Protein AF-A0A2C9KVF9-F1 (afdb_monomer_lite)

Structure (mmCIF, N/CA/C/O backbone):
data_AF-A0A2C9KVF9-F1
#
_entry.id   AF-A0A2C9KVF9-F1
#
loop_
_atom_site.group_PDB
_atom_site.id
_atom_site.type_symbol
_atom_site.label_atom_id
_atom_site.label_alt_id
_atom_site.label_comp_id
_atom_site.label_asym_id
_atom_site.label_entity_id
_atom_site.label_seq_id
_atom_site.pdbx_PDB_ins_code
_atom_site.Cartn_x
_atom_site.Cartn_y
_atom_site.Cartn_z
_atom_site.occupancy
_atom_site.B_iso_or_equiv
_atom_site.auth_seq_id
_atom_site.auth_comp_id
_atom_site.auth_asym_id
_atom_site.auth_atom_id
_atom_site.pdbx_PDB_model_num
ATOM 1 N N . MET A 1 1 ? -31.561 -28.287 8.295 1.00 38.84 1 MET A N 1
ATOM 2 C CA . MET A 1 1 ? -30.411 -27.499 7.817 1.00 38.84 1 MET A CA 1
ATOM 3 C C . MET A 1 1 ? -30.989 -26.268 7.163 1.00 38.84 1 MET A C 1
ATOM 5 O O . MET A 1 1 ? -31.738 -26.422 6.213 1.00 38.84 1 MET A O 1
ATOM 9 N N . LYS A 1 2 ? -30.812 -25.102 7.784 1.00 36.88 2 LYS A N 1
ATOM 10 C CA . LYS A 1 2 ? -31.125 -23.812 7.166 1.00 36.88 2 LYS A CA 1
ATOM 11 C C . LYS A 1 2 ? -29.810 -23.339 6.560 1.00 36.88 2 LYS A C 1
ATOM 13 O O . LYS A 1 2 ? -28.826 -23.287 7.291 1.00 36.88 2 LYS A O 1
ATOM 18 N N . ASP A 1 3 ? -29.801 -23.127 5.254 1.00 44.66 3 ASP A N 1
ATOM 19 C CA . ASP A 1 3 ? -28.590 -22.882 4.476 1.00 44.66 3 ASP A CA 1
ATOM 20 C C . ASP A 1 3 ? -27.876 -21.601 4.934 1.00 44.66 3 ASP A C 1
ATOM 22 O O . ASP A 1 3 ? -28.502 -20.551 5.100 1.00 44.66 3 ASP A O 1
ATOM 26 N N . GLU A 1 4 ? -26.557 -21.700 5.133 1.00 52.97 4 GLU A N 1
ATOM 27 C CA . GLU A 1 4 ? -25.655 -20.606 5.533 1.00 52.97 4 GLU A CA 1
ATOM 28 C C . GLU A 1 4 ? -25.690 -19.410 4.563 1.00 52.97 4 GLU A C 1
ATOM 30 O O . GLU A 1 4 ? -25.337 -18.292 4.936 1.00 52.97 4 GLU A O 1
ATOM 35 N N . GLU A 1 5 ? -26.173 -19.615 3.334 1.00 50.78 5 GLU A N 1
ATOM 36 C CA . GLU A 1 5 ? -26.328 -18.570 2.319 1.00 50.78 5 GLU A CA 1
ATOM 37 C C . GLU A 1 5 ? -27.336 -17.482 2.723 1.00 50.78 5 GLU A C 1
ATOM 39 O O . GLU A 1 5 ? -27.127 -16.311 2.413 1.00 50.78 5 GLU A O 1
ATOM 44 N N . TRP A 1 6 ? -28.393 -17.824 3.469 1.00 40.62 6 TRP A N 1
ATOM 45 C CA . TRP A 1 6 ? -29.427 -16.851 3.849 1.00 40.62 6 TRP A CA 1
ATOM 46 C C . TRP A 1 6 ? -29.000 -15.913 4.984 1.00 40.62 6 TRP A C 1
ATOM 48 O O . TRP A 1 6 ? -29.462 -14.776 5.034 1.00 40.62 6 TRP A O 1
ATOM 58 N N . TYR A 1 7 ? -28.096 -16.346 5.867 1.00 46.81 7 TYR A N 1
ATOM 59 C CA . TYR A 1 7 ? -27.553 -15.495 6.936 1.00 46.81 7 TYR A CA 1
ATOM 60 C C . TYR A 1 7 ? -26.509 -14.486 6.426 1.00 46.81 7 TYR A C 1
ATOM 62 O O . TYR A 1 7 ? -26.221 -13.508 7.108 1.00 46.81 7 TYR A O 1
ATOM 70 N N . MET A 1 8 ? -25.963 -14.688 5.222 1.00 50.03 8 MET A N 1
ATOM 71 C CA . MET A 1 8 ? -24.946 -13.811 4.624 1.00 50.03 8 MET A CA 1
ATOM 72 C C . MET A 1 8 ? -25.532 -12.581 3.910 1.00 50.03 8 MET A C 1
ATOM 74 O O . MET A 1 8 ? -24.798 -11.630 3.659 1.00 50.03 8 MET A O 1
ATOM 78 N N . LEU A 1 9 ? -26.831 -12.588 3.585 1.00 50.66 9 LEU A N 1
ATOM 79 C CA . LEU A 1 9 ? -27.503 -11.520 2.822 1.00 50.66 9 LEU A CA 1
ATOM 80 C C . LEU A 1 9 ? -27.966 -10.330 3.683 1.00 50.66 9 LEU A C 1
ATOM 82 O O . LEU A 1 9 ? -28.375 -9.308 3.146 1.00 50.66 9 LEU A O 1
ATOM 86 N N . TYR A 1 10 ? -27.895 -10.451 5.008 1.00 49.47 10 TYR A N 1
ATOM 87 C CA . TYR A 1 10 ? -28.206 -9.387 5.964 1.00 49.47 10 TYR A CA 1
ATOM 88 C C . TYR A 1 10 ? -27.183 -9.443 7.094 1.00 49.47 10 TYR A C 1
ATOM 90 O O . TYR A 1 10 ? -27.449 -9.983 8.167 1.00 49.47 10 TYR A O 1
ATOM 98 N N . ARG A 1 11 ? -25.971 -8.954 6.827 1.00 56.19 11 ARG A N 1
ATOM 99 C CA . ARG A 1 11 ? -24.957 -8.808 7.869 1.00 56.19 11 ARG A CA 1
ATOM 100 C C . ARG A 1 11 ? -24.928 -7.349 8.318 1.00 56.19 11 ARG A C 1
ATOM 102 O O . ARG A 1 11 ? -24.521 -6.491 7.549 1.00 56.19 11 ARG A O 1
ATOM 109 N N . ASP A 1 12 ? -25.340 -7.108 9.560 1.00 58.94 12 ASP A N 1
ATOM 110 C CA . ASP A 1 12 ? -25.186 -5.816 10.252 1.00 58.94 12 ASP A CA 1
ATOM 111 C C . ASP A 1 12 ? -23.806 -5.692 10.936 1.00 58.94 12 ASP A C 1
ATOM 113 O O . ASP A 1 12 ? -23.525 -4.723 11.636 1.00 58.94 12 ASP A O 1
ATOM 117 N N . GLU A 1 13 ? -22.935 -6.693 10.762 1.00 65.88 13 GLU A N 1
ATOM 118 C CA . GLU A 1 13 ? -21.634 -6.787 11.423 1.00 65.88 13 GLU A CA 1
ATOM 119 C C . GLU A 1 13 ? -20.471 -6.741 10.419 1.00 65.88 13 GLU A C 1
ATOM 121 O O . GLU A 1 13 ? -20.548 -7.384 9.363 1.00 65.88 13 GLU A O 1
ATOM 126 N N . PRO A 1 14 ? -19.347 -6.083 10.766 1.00 74.62 14 PRO A N 1
ATOM 127 C CA . PRO A 1 14 ? -18.149 -6.064 9.935 1.00 74.62 14 PRO A CA 1
ATOM 128 C C . PRO A 1 14 ? -17.623 -7.467 9.601 1.00 74.62 14 PRO A C 1
ATOM 130 O O . PRO A 1 14 ? -17.762 -8.423 10.371 1.00 74.62 14 PRO A O 1
ATOM 133 N N . ILE A 1 15 ? -16.959 -7.599 8.452 1.00 80.00 15 ILE A N 1
ATOM 134 C CA . ILE A 1 15 ? -16.417 -8.881 7.991 1.00 80.00 15 ILE A CA 1
ATOM 135 C C . ILE A 1 15 ? -15.201 -9.279 8.839 1.00 80.00 15 ILE A C 1
ATOM 137 O O . ILE A 1 15 ? -14.168 -8.622 8.783 1.00 80.00 15 ILE A O 1
ATOM 141 N N . GLN A 1 16 ? -15.312 -10.370 9.601 1.00 82.88 16 GLN A N 1
ATOM 142 C CA . GLN A 1 16 ? -14.255 -10.866 10.498 1.00 82.88 16 GLN A CA 1
ATOM 143 C C . GLN A 1 16 ? -13.479 -12.064 9.925 1.00 82.88 16 GLN A C 1
ATOM 145 O O . GLN A 1 16 ? -14.064 -12.969 9.328 1.00 82.88 16 GLN A O 1
ATOM 150 N N . TYR A 1 17 ? -12.177 -12.099 10.206 1.00 83.44 17 TYR A N 1
ATOM 151 C CA . TYR A 1 17 ? -11.209 -13.160 9.926 1.00 83.44 17 TYR A CA 1
ATOM 152 C C . TYR A 1 17 ? -10.381 -13.451 11.181 1.00 83.44 17 TYR A C 1
ATOM 154 O O . TYR A 1 17 ? -9.309 -12.878 11.395 1.00 83.44 17 TYR A O 1
ATOM 162 N N . GLY A 1 18 ? -10.889 -14.341 12.037 1.00 86.00 18 GLY A N 1
ATOM 163 C CA . GLY A 1 18 ? -10.353 -14.503 13.390 1.00 86.00 18 GLY A CA 1
ATOM 164 C C . GLY A 1 18 ? -10.553 -13.212 14.185 1.00 86.00 18 GLY A C 1
ATOM 165 O O . GLY A 1 18 ? -11.660 -12.686 14.218 1.00 86.00 18 GLY A O 1
ATOM 166 N N . ASP A 1 19 ? -9.473 -12.677 14.756 1.00 87.94 19 ASP A N 1
ATOM 167 C CA . ASP A 1 19 ? -9.486 -11.417 15.520 1.00 87.94 19 ASP A CA 1
ATOM 168 C C . ASP A 1 19 ? -9.400 -10.152 14.639 1.00 87.94 19 ASP A C 1
ATOM 170 O O . ASP A 1 19 ? -9.220 -9.046 15.154 1.00 87.94 19 ASP A O 1
ATOM 174 N N . TRP A 1 20 ? -9.418 -10.305 13.314 1.00 90.38 20 TRP A N 1
ATOM 175 C CA . TRP A 1 20 ? -9.203 -9.214 12.368 1.00 90.38 20 TRP A CA 1
ATOM 176 C C . TRP A 1 20 ? -10.480 -8.869 11.611 1.00 90.38 20 TRP A C 1
ATOM 178 O O . TRP A 1 20 ? -11.095 -9.729 10.995 1.00 90.38 20 TRP A O 1
ATOM 188 N N . THR A 1 21 ? -10.819 -7.591 11.560 1.00 90.25 21 THR A N 1
ATOM 189 C CA . THR A 1 21 ? -11.898 -7.043 10.741 1.00 90.25 21 THR A CA 1
ATOM 190 C C . THR A 1 21 ? -11.361 -6.595 9.385 1.00 90.25 21 THR A C 1
ATOM 192 O O . THR A 1 21 ? -10.475 -5.746 9.329 1.00 90.25 21 THR A O 1
ATOM 195 N N . LEU A 1 22 ? -11.899 -7.110 8.282 1.00 89.44 22 LEU A N 1
ATOM 196 C CA . LEU A 1 22 ? -11.620 -6.609 6.938 1.00 89.44 22 LEU A CA 1
ATOM 197 C C . LEU A 1 22 ? -12.267 -5.233 6.757 1.00 89.44 22 LEU A C 1
ATOM 199 O O . LEU A 1 22 ? -13.485 -5.109 6.839 1.00 89.44 22 LEU A O 1
ATOM 203 N N . VAL A 1 23 ? -11.462 -4.214 6.448 1.00 91.06 23 VAL A N 1
ATOM 204 C CA . VAL A 1 23 ? -11.961 -2.837 6.250 1.00 91.06 23 VAL A CA 1
ATOM 205 C C . VAL A 1 23 ? -11.668 -2.277 4.873 1.00 91.06 23 VAL A C 1
ATOM 207 O O . VAL A 1 23 ? -12.325 -1.339 4.430 1.00 91.06 23 VAL A O 1
ATOM 210 N N . PHE A 1 24 ? -10.680 -2.835 4.179 1.00 92.06 24 PHE A N 1
ATOM 211 C CA . PHE A 1 24 ? -10.369 -2.412 2.828 1.00 92.06 24 PHE A CA 1
ATOM 212 C C . PHE A 1 24 ? -9.704 -3.533 2.050 1.00 92.06 24 PHE A C 1
ATOM 214 O O . PHE A 1 24 ? -8.796 -4.199 2.551 1.00 92.06 24 PHE A O 1
ATOM 221 N N . ARG A 1 25 ? -10.089 -3.691 0.788 1.00 90.06 25 ARG A N 1
ATOM 222 C CA . ARG A 1 25 ? -9.369 -4.539 -0.156 1.00 90.06 25 ARG A CA 1
ATOM 223 C C . ARG A 1 25 ? -9.224 -3.829 -1.480 1.00 90.06 25 ARG A C 1
ATOM 225 O O . ARG A 1 25 ? -10.214 -3.435 -2.084 1.00 90.06 25 ARG A O 1
ATOM 232 N N . ALA A 1 26 ? -7.987 -3.728 -1.941 1.00 90.94 26 ALA A N 1
ATOM 233 C CA . ALA A 1 26 ? -7.666 -3.219 -3.254 1.00 90.94 26 ALA A CA 1
ATOM 234 C C . ALA A 1 26 ? -7.320 -4.369 -4.206 1.00 90.94 26 ALA A C 1
ATOM 236 O O . ALA A 1 26 ? -6.427 -5.178 -3.936 1.00 90.94 26 ALA A O 1
ATOM 237 N N . GLN A 1 27 ? -8.022 -4.417 -5.329 1.00 88.69 27 GLN A N 1
ATOM 238 C CA . GLN A 1 27 ? -7.818 -5.364 -6.410 1.00 88.69 27 GLN A CA 1
ATOM 239 C C . GLN A 1 27 ? -6.887 -4.764 -7.468 1.00 88.69 27 GLN A C 1
ATOM 241 O O . GLN A 1 27 ? -7.120 -3.665 -7.958 1.00 88.69 27 GLN A O 1
ATOM 246 N N . SER A 1 28 ? -5.835 -5.485 -7.855 1.00 87.69 28 SER A N 1
ATOM 247 C CA . SER A 1 28 ? -4.961 -5.030 -8.940 1.00 87.69 28 SER A CA 1
ATOM 248 C C . SER A 1 28 ? -5.621 -5.187 -10.312 1.00 87.69 28 SER A C 1
ATOM 250 O O . SER A 1 28 ? -6.308 -6.184 -10.559 1.00 87.69 28 SER A O 1
ATOM 252 N N . GLY A 1 29 ? -5.349 -4.223 -11.197 1.00 89.25 29 GLY A N 1
ATOM 253 C CA . GLY A 1 29 ? -5.606 -4.310 -12.634 1.00 89.25 29 GLY A CA 1
ATOM 254 C C . GLY A 1 29 ? -7.076 -4.265 -13.048 1.00 89.25 29 GLY A C 1
ATOM 255 O O . GLY A 1 29 ? -7.436 -4.939 -14.010 1.00 89.25 29 GLY A O 1
ATOM 256 N N . ILE A 1 30 ? -7.909 -3.518 -12.318 1.00 90.31 30 ILE A N 1
ATOM 257 C CA . ILE A 1 30 ? -9.345 -3.337 -12.615 1.00 90.31 30 ILE A CA 1
ATOM 258 C C . ILE A 1 30 ? -9.695 -1.933 -13.126 1.00 90.31 30 ILE A C 1
ATOM 260 O O . ILE A 1 30 ? -10.870 -1.619 -13.269 1.00 90.31 30 ILE A O 1
ATOM 264 N N . ASP A 1 31 ? -8.690 -1.087 -13.358 1.00 93.56 31 ASP A N 1
ATOM 265 C CA . ASP A 1 31 ? -8.810 0.297 -13.840 1.00 93.56 31 ASP A CA 1
ATOM 266 C C . ASP A 1 31 ? -9.671 1.205 -12.962 1.00 93.56 31 ASP A C 1
ATOM 268 O O . ASP A 1 31 ? -10.344 2.129 -13.421 1.00 93.56 31 ASP A O 1
ATOM 272 N N . VAL A 1 32 ? -9.613 0.956 -11.655 1.00 93.19 32 VAL A N 1
ATOM 273 C CA . VAL A 1 32 ? -10.277 1.763 -10.633 1.00 93.19 32 VAL A CA 1
ATOM 274 C C . VAL A 1 32 ? -9.241 2.170 -9.601 1.00 93.19 32 VAL A C 1
ATOM 276 O O . VAL A 1 32 ? -8.548 1.313 -9.057 1.00 93.19 32 VAL A O 1
ATOM 279 N N . SER A 1 33 ? -9.161 3.462 -9.278 1.00 94.25 33 SER A N 1
ATOM 280 C CA . SER A 1 33 ? -8.232 3.939 -8.250 1.00 94.25 33 SER A CA 1
ATOM 281 C C . SER A 1 33 ? -8.633 3.405 -6.878 1.00 94.25 33 SER A C 1
ATOM 283 O O . SER A 1 33 ? -9.753 3.634 -6.411 1.00 94.25 33 SER A O 1
ATOM 285 N N . PHE A 1 34 ? -7.713 2.708 -6.206 1.00 93.88 34 PHE A N 1
ATOM 286 C CA . PHE A 1 34 ? -7.969 2.286 -4.826 1.00 93.88 34 PHE A CA 1
ATOM 287 C C . PHE A 1 34 ? -7.859 3.469 -3.864 1.00 93.88 34 PHE A C 1
ATOM 289 O O . PHE A 1 34 ? -8.572 3.513 -2.865 1.00 93.88 34 PHE A O 1
ATOM 296 N N . TYR A 1 35 ? -6.980 4.432 -4.157 1.00 94.62 35 TYR A N 1
ATOM 297 C CA . TYR A 1 35 ? -6.790 5.593 -3.301 1.00 94.62 35 TYR A CA 1
ATOM 298 C C . TYR A 1 35 ? -8.026 6.498 -3.310 1.00 94.62 35 TYR A C 1
ATOM 300 O O . TYR A 1 35 ? -8.478 6.926 -2.254 1.00 94.62 35 TYR A O 1
ATOM 308 N N . THR A 1 36 ? -8.643 6.726 -4.475 1.00 95.25 36 THR A N 1
ATOM 309 C CA . THR A 1 36 ? -9.914 7.459 -4.555 1.00 95.25 36 THR A CA 1
ATOM 310 C C . THR A 1 36 ? -10.999 6.789 -3.717 1.00 95.25 36 THR A C 1
ATOM 312 O O . THR A 1 36 ? -11.708 7.478 -2.985 1.00 95.25 36 THR A O 1
ATOM 315 N N . LEU A 1 37 ? -11.115 5.456 -3.769 1.00 94.62 37 LEU A N 1
ATOM 316 C CA . LEU A 1 37 ? -12.097 4.756 -2.945 1.00 94.62 37 LEU A CA 1
ATOM 317 C C .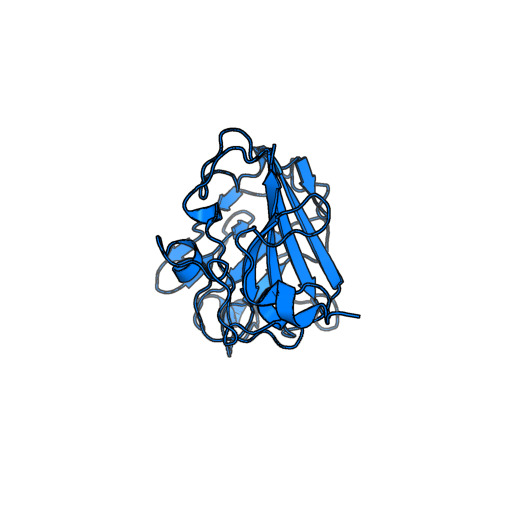 LEU A 1 37 ? -11.781 4.876 -1.449 1.00 94.62 37 LEU A C 1
ATOM 319 O O . LEU A 1 37 ? -12.689 5.121 -0.663 1.00 94.62 37 LEU A O 1
ATOM 323 N N . TRP A 1 38 ? -10.514 4.742 -1.051 1.00 94.50 38 TRP A N 1
ATOM 324 C CA . TRP A 1 38 ? -10.093 4.935 0.340 1.00 94.50 38 TRP A CA 1
ATOM 325 C C . TRP A 1 38 ? -10.561 6.285 0.903 1.00 94.50 38 TRP A C 1
ATOM 327 O O . TRP A 1 38 ? -11.184 6.333 1.965 1.00 94.50 38 TRP A O 1
ATOM 337 N N . GLU A 1 39 ? -10.325 7.360 0.145 1.00 94.31 39 GLU A N 1
ATOM 338 C CA . GLU A 1 39 ? -10.680 8.735 0.515 1.00 94.31 39 GLU A CA 1
ATOM 339 C C . GLU A 1 39 ? -12.189 9.015 0.482 1.00 94.31 39 GLU A C 1
ATOM 341 O O . GLU A 1 39 ? -12.650 9.974 1.101 1.00 94.31 39 GLU A O 1
ATOM 346 N N . THR A 1 40 ? -12.975 8.200 -0.229 1.00 94.56 40 THR A N 1
ATOM 347 C CA . THR A 1 40 ? -14.419 8.423 -0.378 1.00 94.56 40 THR A CA 1
ATOM 348 C C . THR A 1 40 ? -15.127 8.217 0.959 1.00 94.56 40 THR A C 1
ATOM 350 O O . THR A 1 40 ? -15.115 7.118 1.499 1.00 94.56 40 THR A O 1
ATOM 353 N N . ILE A 1 41 ? -15.773 9.259 1.483 1.00 91.44 41 ILE A N 1
ATOM 354 C CA . ILE A 1 41 ? -16.549 9.211 2.733 1.00 91.44 41 ILE A CA 1
ATOM 355 C C . ILE A 1 41 ? -18.003 8.838 2.425 1.00 91.44 41 ILE A C 1
ATOM 357 O O . ILE A 1 41 ? -18.577 9.335 1.456 1.00 91.44 41 ILE A O 1
ATOM 361 N N . GLY A 1 42 ? -18.610 7.996 3.263 1.00 89.44 42 GLY A N 1
ATOM 362 C CA . GLY A 1 42 ? -20.024 7.616 3.158 1.00 89.44 42 GLY A CA 1
ATOM 363 C C . GLY A 1 42 ? -20.305 6.532 2.116 1.00 89.44 42 GLY A C 1
ATOM 364 O O . GLY A 1 42 ? -21.462 6.275 1.790 1.00 89.44 42 GLY A O 1
ATOM 365 N N . TYR A 1 43 ? -19.256 5.910 1.572 1.00 89.12 43 TYR A N 1
ATOM 366 C CA . TYR A 1 43 ? -19.366 4.744 0.703 1.00 89.12 43 TYR A CA 1
ATOM 367 C C . TYR A 1 43 ? -19.005 3.483 1.496 1.00 89.12 43 TYR A C 1
ATOM 369 O O . TYR A 1 43 ? -17.898 3.380 2.034 1.00 89.12 43 TYR A O 1
ATOM 377 N N . HIS A 1 44 ? -19.930 2.528 1.566 1.00 87.25 44 HIS A N 1
ATOM 378 C CA . HIS A 1 44 ? -19.828 1.347 2.423 1.00 87.25 44 HIS A CA 1
ATOM 379 C C . HIS A 1 44 ? -20.278 0.110 1.644 1.00 87.25 44 HIS A C 1
ATOM 381 O O . HIS A 1 44 ? -21.435 0.021 1.243 1.00 87.25 44 HIS A O 1
ATOM 387 N N . ASP A 1 45 ? -19.372 -0.839 1.423 1.00 85.44 45 ASP A N 1
ATOM 388 C CA . ASP A 1 45 ? -19.690 -2.116 0.774 1.00 85.44 45 ASP A CA 1
ATOM 389 C C . ASP A 1 45 ? -20.187 -3.173 1.776 1.00 85.44 45 ASP A C 1
ATOM 391 O O . ASP A 1 45 ? -20.584 -4.256 1.368 1.00 85.44 45 ASP A O 1
ATOM 395 N N . ASP A 1 46 ? -20.149 -2.895 3.082 1.00 80.38 46 ASP A N 1
ATOM 396 C CA . ASP A 1 46 ? -20.530 -3.809 4.165 1.00 80.38 46 ASP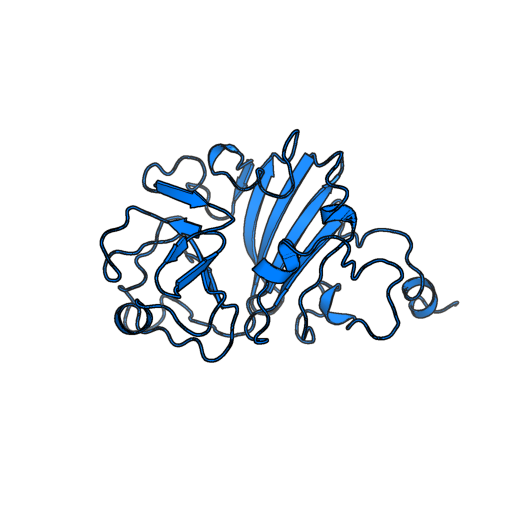 A CA 1
ATOM 397 C C . ASP A 1 46 ? -21.935 -3.562 4.745 1.00 80.38 46 ASP A C 1
ATOM 399 O O . ASP A 1 46 ? -22.390 -4.373 5.547 1.00 80.38 46 ASP A O 1
ATOM 403 N N . LEU A 1 47 ? -22.647 -2.504 4.326 1.00 73.69 47 LEU A N 1
ATOM 404 C CA . LEU A 1 47 ? -23.951 -2.108 4.880 1.00 73.69 47 LEU A CA 1
ATOM 405 C C . LEU A 1 47 ? -25.066 -2.020 3.824 1.00 73.69 47 LEU A C 1
ATOM 407 O O . LEU A 1 47 ? -24.942 -1.266 2.858 1.00 73.69 47 LEU A O 1
ATOM 411 N N . PRO A 1 48 ? -26.225 -2.645 4.096 1.00 66.06 48 PRO A N 1
ATOM 412 C CA . PRO A 1 48 ? -26.338 -4.102 4.079 1.00 66.06 48 PRO A CA 1
ATOM 413 C C . PRO A 1 48 ? -25.784 -4.654 2.757 1.00 66.06 48 PRO A C 1
ATOM 415 O O . PRO A 1 48 ? -26.095 -4.132 1.686 1.00 66.06 48 PRO A O 1
ATOM 418 N N . LEU A 1 49 ? -24.976 -5.717 2.835 1.00 61.59 49 LEU A N 1
ATOM 419 C CA . LEU A 1 49 ? -24.433 -6.412 1.663 1.00 61.59 49 LEU A CA 1
ATOM 420 C C . LEU A 1 49 ? -25.567 -6.766 0.690 1.00 61.59 49 LEU A C 1
ATOM 422 O O . LEU A 1 49 ? -26.333 -7.701 0.923 1.00 61.59 49 LEU A O 1
ATOM 426 N N . SER A 1 50 ? -25.690 -6.019 -0.409 1.00 55.28 50 SER A N 1
ATOM 427 C CA . SER A 1 50 ? -26.634 -6.386 -1.458 1.00 55.28 50 SER A CA 1
ATOM 428 C C . SER A 1 50 ? -26.175 -7.707 -2.077 1.00 55.28 50 SER A C 1
ATOM 430 O O . SER A 1 50 ? -24.976 -7.987 -2.165 1.00 55.28 50 SER A O 1
ATOM 432 N N . SER A 1 51 ? -27.110 -8.513 -2.584 1.00 57.50 51 SER A N 1
ATOM 433 C CA . SER A 1 51 ? -26.785 -9.736 -3.335 1.00 57.50 51 SER A CA 1
ATOM 434 C C . SER A 1 51 ? -25.916 -9.481 -4.579 1.00 57.50 51 SER A C 1
ATOM 436 O O . SER A 1 51 ? -25.487 -10.425 -5.237 1.00 57.50 51 SER A O 1
ATOM 438 N N . GLU A 1 52 ? -25.692 -8.214 -4.937 1.00 65.31 52 GLU A N 1
ATOM 439 C CA . GLU A 1 52 ? -24.905 -7.776 -6.088 1.00 65.31 52 GLU A CA 1
ATOM 440 C C . GLU A 1 52 ? -23.414 -7.588 -5.775 1.00 65.31 52 GLU A C 1
ATOM 442 O O . GLU A 1 52 ? -22.607 -7.560 -6.709 1.00 65.31 52 GLU A O 1
ATOM 447 N N . PHE A 1 53 ? -23.009 -7.455 -4.502 1.00 73.06 53 PHE A N 1
ATOM 448 C CA . PHE A 1 53 ? -21.588 -7.304 -4.193 1.00 73.06 53 PHE A CA 1
ATOM 449 C C . PHE A 1 53 ? -20.860 -8.650 -4.367 1.00 73.06 53 PHE A C 1
ATOM 451 O O . PHE A 1 53 ? -21.246 -9.642 -3.742 1.00 73.06 53 PHE A O 1
ATOM 458 N N . PRO A 1 54 ? -19.802 -8.738 -5.203 1.00 72.75 54 PRO A N 1
ATOM 459 C CA . PRO A 1 54 ? -19.183 -10.020 -5.508 1.00 72.75 54 PRO A CA 1
ATOM 460 C C . PRO A 1 54 ? -18.614 -10.681 -4.254 1.00 72.75 54 PRO A C 1
ATOM 462 O O . PRO A 1 54 ? -17.706 -10.150 -3.616 1.00 72.75 54 PRO A O 1
ATOM 465 N N . ILE A 1 55 ? -19.086 -11.891 -3.946 1.00 70.88 55 ILE A N 1
ATOM 466 C CA . ILE A 1 55 ? -18.651 -12.653 -2.766 1.00 70.88 55 ILE A CA 1
ATOM 467 C C . ILE A 1 55 ? -17.125 -12.815 -2.685 1.00 70.88 55 ILE A C 1
ATOM 469 O O . ILE A 1 55 ? -16.529 -12.761 -1.609 1.00 70.88 55 ILE A O 1
ATOM 473 N N . GLY A 1 56 ? -16.472 -12.930 -3.845 1.00 72.81 56 GLY A N 1
ATOM 474 C CA . GLY A 1 56 ? -15.020 -13.024 -3.963 1.00 72.81 56 GLY A CA 1
ATOM 475 C C . GLY A 1 56 ? -14.265 -11.762 -3.543 1.00 72.81 56 GLY A C 1
ATOM 476 O O . GLY A 1 56 ? -13.055 -11.851 -3.371 1.00 72.81 56 GLY A O 1
ATOM 477 N N . CYS A 1 57 ? -14.934 -10.616 -3.358 1.00 76.69 57 CYS A N 1
ATOM 478 C CA . CYS A 1 57 ? -14.331 -9.342 -2.954 1.00 76.69 57 CYS A CA 1
ATOM 479 C C . CYS A 1 57 ? -14.277 -9.111 -1.447 1.00 76.69 57 CYS A C 1
ATOM 481 O O . CYS A 1 57 ? -13.454 -8.321 -0.995 1.00 76.69 57 CYS A O 1
ATOM 483 N N . TYR A 1 58 ? -15.054 -9.842 -0.653 1.00 76.62 58 TYR A N 1
ATOM 484 C CA . TYR A 1 58 ? -14.898 -9.827 0.801 1.00 76.62 58 TYR A CA 1
ATOM 485 C C . TYR A 1 58 ? -14.431 -11.154 1.375 1.00 76.62 58 TYR A C 1
ATOM 487 O O . TYR A 1 58 ? -14.001 -11.148 2.520 1.00 76.62 58 TYR A O 1
ATOM 495 N N . ARG A 1 59 ? -14.455 -12.255 0.607 1.00 75.62 59 ARG A N 1
ATOM 496 C CA . ARG A 1 59 ? -13.912 -13.567 0.995 1.00 75.62 59 ARG A CA 1
ATOM 497 C C . ARG A 1 59 ? -12.419 -13.722 0.708 1.00 75.62 59 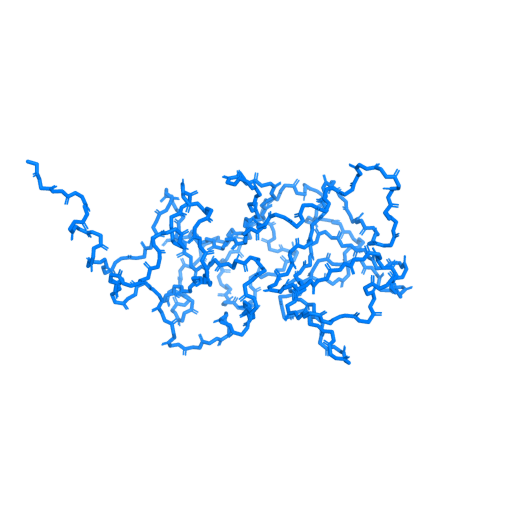ARG A C 1
ATOM 499 O O . ARG A 1 59 ? -11.964 -13.433 -0.399 1.00 75.62 59 ARG A O 1
ATOM 506 N N . MET A 1 60 ? -11.681 -14.231 1.696 1.00 70.25 60 MET A N 1
ATOM 507 C CA . MET A 1 60 ? -10.234 -14.500 1.606 1.00 70.25 60 MET A CA 1
ATOM 508 C C . MET A 1 60 ? -9.908 -15.872 0.997 1.00 70.25 60 MET A C 1
ATOM 510 O O . MET A 1 60 ? -8.799 -16.088 0.526 1.00 70.25 60 MET A O 1
ATOM 514 N N . ASP A 1 61 ? -10.865 -16.799 0.979 1.00 70.94 61 ASP A N 1
ATOM 515 C CA . ASP A 1 61 ? -10.723 -18.159 0.441 1.00 70.94 61 ASP A CA 1
ATOM 516 C C . ASP A 1 61 ? -11.135 -18.281 -1.038 1.00 70.94 61 ASP A C 1
ATOM 518 O O . ASP A 1 61 ? -10.989 -19.339 -1.644 1.00 70.94 61 ASP A O 1
ATOM 522 N N . ASN A 1 62 ? -11.636 -17.196 -1.638 1.00 68.38 62 ASN A N 1
ATOM 523 C CA . ASN A 1 62 ? -12.072 -17.147 -3.035 1.00 68.38 62 ASN A CA 1
ATOM 524 C C . ASN A 1 62 ? -11.658 -15.827 -3.698 1.00 68.38 62 ASN A C 1
ATOM 526 O O . ASN A 1 62 ? -12.475 -15.053 -4.203 1.00 68.38 62 ASN A O 1
ATOM 530 N N . MET A 1 63 ? -10.358 -15.546 -3.639 1.00 65.31 63 MET A N 1
ATOM 531 C CA . MET A 1 63 ? -9.803 -14.264 -4.061 1.00 65.31 63 MET A CA 1
ATOM 532 C C . MET A 1 63 ? -9.881 -14.021 -5.575 1.00 65.31 63 MET A C 1
ATOM 534 O O . MET A 1 63 ? -9.971 -12.873 -5.996 1.00 65.31 63 MET A O 1
ATOM 538 N N . GLU A 1 64 ? -9.890 -15.064 -6.401 1.00 64.56 64 GLU A N 1
ATOM 539 C CA . GLU A 1 64 ? -9.687 -14.977 -7.859 1.00 64.56 64 GLU A CA 1
ATOM 540 C C . GLU A 1 64 ? -10.842 -14.316 -8.637 1.00 64.56 64 GLU A C 1
ATOM 542 O O . GLU A 1 64 ? -10.702 -14.000 -9.818 1.00 64.56 64 GLU A O 1
ATOM 547 N N . ARG A 1 65 ? -11.993 -14.085 -7.993 1.00 68.88 65 ARG A N 1
ATOM 548 C CA . ARG A 1 65 ? -13.220 -13.580 -8.643 1.00 68.88 65 ARG A CA 1
ATOM 549 C C . ARG A 1 65 ? -13.598 -12.152 -8.265 1.00 68.88 65 ARG A C 1
ATOM 551 O O . ARG A 1 65 ? -14.733 -11.741 -8.495 1.00 68.88 65 ARG A O 1
ATOM 558 N N . CYS A 1 66 ? -12.682 -11.400 -7.665 1.00 77.19 66 CYS A N 1
ATOM 559 C CA . CYS A 1 66 ? -12.964 -10.024 -7.294 1.00 77.19 66 CYS A CA 1
ATOM 560 C C . CYS A 1 66 ? -12.685 -9.047 -8.445 1.00 77.19 66 CYS A C 1
ATOM 562 O O . CYS A 1 66 ? -11.567 -8.977 -8.948 1.00 77.19 66 CYS A O 1
ATOM 564 N N . SER A 1 67 ? -13.701 -8.282 -8.844 1.00 82.94 67 SER A N 1
ATOM 565 C CA . SER A 1 67 ? -13.633 -7.276 -9.917 1.00 82.94 67 SER A CA 1
ATOM 566 C C . SER A 1 67 ? -13.761 -5.834 -9.417 1.00 82.94 67 SER A C 1
ATOM 568 O O . SER A 1 67 ? -13.868 -4.909 -10.217 1.00 82.94 67 SER A O 1
ATOM 570 N N . ARG A 1 68 ? -13.788 -5.627 -8.098 1.00 87.25 68 ARG A N 1
ATOM 571 C CA . ARG A 1 68 ? -13.976 -4.323 -7.453 1.00 87.25 68 ARG A CA 1
ATOM 572 C C . ARG A 1 68 ? -13.031 -4.195 -6.266 1.00 87.25 68 ARG A C 1
ATOM 574 O O . ARG A 1 68 ? -12.506 -5.181 -5.768 1.00 87.25 68 ARG A O 1
ATOM 581 N N . HIS A 1 69 ? -12.828 -2.984 -5.786 1.00 90.62 69 HIS A N 1
ATOM 582 C CA . HIS A 1 69 ? -12.300 -2.809 -4.436 1.00 90.62 69 HIS A CA 1
ATOM 583 C C . HIS A 1 69 ? -13.427 -3.042 -3.419 1.00 90.62 69 HIS A C 1
ATOM 585 O O . HIS A 1 69 ? -14.602 -2.974 -3.775 1.00 90.62 69 HIS A O 1
ATOM 591 N N . PHE A 1 70 ? -13.064 -3.316 -2.171 1.00 89.75 70 PHE A N 1
ATOM 592 C CA . PHE A 1 70 ? -13.985 -3.342 -1.036 1.00 89.75 70 PHE A CA 1
ATOM 593 C C . PHE A 1 70 ? -13.606 -2.235 -0.055 1.00 89.75 70 PHE A C 1
ATOM 595 O O . PHE A 1 70 ? -12.421 -2.079 0.261 1.00 89.75 70 PHE A O 1
ATOM 602 N N . ARG A 1 71 ? -14.603 -1.519 0.460 1.00 90.50 71 ARG A N 1
ATOM 603 C CA . ARG A 1 71 ? -14.460 -0.498 1.497 1.00 90.50 71 ARG A CA 1
ATOM 604 C C . ARG A 1 71 ? -15.511 -0.687 2.590 1.00 90.50 71 ARG A C 1
ATOM 606 O O . ARG A 1 71 ? -16.702 -0.567 2.329 1.00 90.50 71 ARG A O 1
ATOM 613 N N . GLY A 1 72 ? -15.063 -0.936 3.815 1.00 88.88 72 GLY A N 1
ATOM 614 C CA . GLY A 1 72 ? -15.936 -1.079 4.977 1.00 88.88 72 GLY A CA 1
ATOM 615 C C . GLY A 1 72 ? -16.275 0.256 5.642 1.00 88.88 72 GLY A C 1
ATOM 616 O O . GLY A 1 72 ? -15.479 1.199 5.634 1.00 88.88 72 GLY A O 1
ATOM 617 N N . SER A 1 73 ? -17.442 0.304 6.276 1.00 89.00 73 SER A N 1
ATOM 618 C CA . SER A 1 73 ? -17.967 1.410 7.082 1.00 89.00 73 SER A CA 1
ATOM 619 C C . SER A 1 73 ? -17.055 1.852 8.225 1.00 89.00 73 SER A C 1
ATOM 621 O O . SER A 1 73 ? -16.978 3.042 8.522 1.00 89.00 73 SER A O 1
ATOM 623 N N . VAL A 1 74 ? -16.269 0.927 8.782 1.00 89.31 74 VAL A N 1
ATOM 624 C CA . VAL A 1 74 ? -15.278 1.190 9.842 1.00 89.31 74 VAL A CA 1
ATOM 625 C C . VAL A 1 74 ? -14.248 2.260 9.444 1.00 89.31 74 VAL A C 1
ATOM 627 O O . VAL A 1 74 ? -13.672 2.916 10.305 1.00 89.31 74 VAL A O 1
ATOM 630 N N . LEU A 1 75 ? -14.009 2.487 8.146 1.00 91.25 75 LEU A N 1
ATOM 631 C CA . LEU A 1 75 ? -13.115 3.565 7.706 1.00 91.25 75 LEU A CA 1
ATOM 632 C C . LEU A 1 75 ? -13.686 4.974 7.918 1.00 91.25 75 LEU A C 1
ATOM 634 O O . LEU A 1 75 ? -12.907 5.926 7.949 1.00 91.25 75 LEU A O 1
ATOM 638 N N . ASP A 1 76 ? -15.004 5.119 8.045 1.00 91.75 76 ASP A N 1
ATOM 639 C CA . ASP A 1 76 ? -15.645 6.397 8.381 1.00 91.75 76 ASP A CA 1
ATOM 640 C C . ASP A 1 76 ? -15.885 6.549 9.890 1.00 91.75 76 ASP A C 1
ATOM 642 O O . ASP A 1 76 ? -15.951 7.674 10.382 1.00 91.75 76 ASP A O 1
ATOM 646 N N . ASP A 1 77 ? -15.916 5.438 10.632 1.00 90.19 77 ASP A N 1
ATOM 647 C CA . ASP A 1 77 ? -15.972 5.403 12.099 1.00 90.19 77 ASP A CA 1
ATOM 648 C C . ASP A 1 77 ? -14.679 4.813 12.692 1.00 90.19 77 ASP A C 1
ATOM 650 O O . ASP A 1 77 ? -14.663 3.763 13.338 1.00 90.19 77 ASP A O 1
ATOM 654 N N . TRP A 1 78 ? -13.550 5.475 12.417 1.00 91.56 78 TRP A N 1
ATOM 655 C CA . TRP A 1 78 ? -12.227 5.035 12.870 1.00 91.56 78 TRP A CA 1
ATOM 656 C C . TRP A 1 78 ? -12.059 5.249 14.381 1.00 91.56 78 TRP A C 1
ATOM 658 O O . TRP A 1 78 ? -11.492 6.247 14.834 1.00 91.56 78 TRP A O 1
ATOM 668 N N . THR A 1 79 ? -12.551 4.306 15.178 1.00 91.31 79 THR A N 1
ATOM 669 C CA . THR A 1 79 ? -12.478 4.339 16.642 1.00 91.31 79 THR A CA 1
ATOM 670 C C . THR A 1 79 ? -12.038 2.985 17.201 1.00 91.31 79 THR A C 1
ATOM 672 O O . THR A 1 79 ? -12.233 1.946 16.578 1.00 91.31 79 THR A O 1
ATOM 675 N N . ASN A 1 80 ? -11.392 2.984 18.374 1.00 90.06 80 ASN A N 1
ATOM 676 C CA . ASN A 1 80 ? -10.968 1.764 19.088 1.00 90.06 80 ASN A CA 1
ATOM 677 C C . ASN A 1 80 ? -10.093 0.791 18.265 1.00 90.06 80 ASN A C 1
ATOM 679 O O . ASN A 1 80 ? -10.175 -0.429 18.413 1.00 90.06 80 ASN A O 1
ATOM 683 N N . ILE A 1 81 ? -9.229 1.327 17.398 1.00 93.44 81 ILE A N 1
ATOM 684 C CA . ILE A 1 81 ? -8.302 0.526 16.591 1.00 93.44 81 ILE A CA 1
ATOM 685 C C . ILE A 1 81 ? -7.016 0.274 17.382 1.00 93.44 81 ILE A C 1
ATOM 687 O O . ILE A 1 81 ? -6.271 1.206 17.676 1.00 93.44 81 ILE A O 1
ATOM 691 N N . ASN A 1 82 ? -6.720 -0.989 17.696 1.00 95.25 82 ASN A N 1
ATOM 692 C CA . ASN A 1 82 ? -5.475 -1.369 18.372 1.00 95.25 82 ASN A CA 1
ATOM 693 C C . ASN A 1 82 ? -4.342 -1.621 17.381 1.00 95.25 82 ASN A C 1
ATOM 695 O O . ASN A 1 82 ? -3.208 -1.192 17.594 1.00 95.25 82 ASN A O 1
ATOM 699 N N . GLN A 1 83 ? -4.633 -2.334 16.294 1.00 97.69 83 GLN A N 1
ATOM 700 C CA . GLN A 1 83 ? -3.636 -2.665 15.282 1.00 97.69 83 GLN A CA 1
ATOM 701 C C . GLN A 1 83 ? -4.217 -2.552 13.881 1.00 97.69 83 GLN A C 1
ATOM 703 O O . GLN A 1 83 ? -5.385 -2.859 13.649 1.00 97.69 83 GLN A O 1
ATOM 708 N N . VAL A 1 84 ? -3.362 -2.170 12.938 1.00 97.31 84 VAL A N 1
ATOM 709 C CA . VAL A 1 84 ? -3.677 -2.165 11.508 1.00 97.31 84 VAL A CA 1
ATOM 710 C C . VAL A 1 84 ? -2.761 -3.160 10.819 1.00 97.31 84 VAL A C 1
ATOM 712 O O . VAL A 1 84 ? -1.544 -3.038 10.921 1.00 97.31 84 VAL A O 1
ATOM 715 N N . LYS A 1 85 ? -3.317 -4.140 10.108 1.00 96.56 85 LYS A N 1
ATOM 716 C CA . LYS A 1 85 ? -2.556 -5.097 9.300 1.00 96.56 85 LYS A CA 1
ATOM 717 C C . LYS A 1 85 ? -2.735 -4.782 7.823 1.00 96.56 85 LYS A C 1
ATOM 719 O O . LYS A 1 85 ? -3.848 -4.832 7.309 1.00 96.56 85 LYS A O 1
ATOM 724 N N . VAL A 1 86 ? -1.634 -4.542 7.119 1.00 95.31 86 VAL A N 1
ATOM 725 C CA . VAL A 1 86 ? -1.581 -4.521 5.652 1.00 95.31 86 VAL A CA 1
ATOM 726 C C . VAL A 1 86 ? -1.009 -5.846 5.184 1.00 95.31 86 VAL A C 1
ATOM 728 O O . VAL A 1 86 ? 0.065 -6.234 5.626 1.00 95.31 86 VAL A O 1
ATOM 731 N N . SER A 1 87 ? -1.718 -6.530 4.294 1.00 92.50 87 SER A N 1
ATOM 732 C CA . SER A 1 87 ? -1.320 -7.822 3.728 1.00 92.50 87 SER A CA 1
ATOM 733 C C . SER A 1 87 ? -1.330 -7.741 2.204 1.00 92.50 87 SER A C 1
ATOM 735 O O . SER A 1 87 ? -2.257 -7.170 1.621 1.00 92.50 87 SER A O 1
ATOM 737 N N . LEU A 1 88 ? -0.320 -8.314 1.558 1.00 89.75 88 LEU A N 1
ATOM 738 C CA . LEU A 1 88 ? -0.272 -8.515 0.113 1.00 89.75 88 LEU A CA 1
ATOM 739 C C . LEU A 1 88 ? -0.481 -9.993 -0.182 1.00 89.75 88 LEU A C 1
ATOM 741 O O . LEU A 1 88 ? 0.191 -10.843 0.400 1.00 89.75 88 LEU A O 1
ATOM 745 N N . PHE A 1 89 ? -1.385 -10.289 -1.107 1.00 85.44 89 PHE A N 1
ATOM 746 C CA . PHE A 1 89 ? -1.702 -11.644 -1.534 1.00 85.44 89 PHE A CA 1
ATOM 747 C C . PHE A 1 89 ? -1.302 -11.858 -2.985 1.00 85.44 89 PHE A C 1
ATOM 749 O O . PHE A 1 89 ? -1.557 -11.005 -3.829 1.00 85.44 89 PHE A O 1
ATOM 756 N N . SER A 1 90 ? -0.722 -13.015 -3.283 1.00 79.00 90 SER A N 1
ATOM 757 C CA . SER A 1 90 ? -0.467 -13.487 -4.642 1.00 79.00 90 SER A CA 1
ATOM 758 C C . SER A 1 90 ? -0.904 -14.945 -4.741 1.00 79.00 90 SER A C 1
ATOM 760 O O . SER A 1 90 ? -0.544 -15.754 -3.888 1.00 79.00 90 SER A O 1
ATOM 762 N N . ASN A 1 91 ? -1.708 -15.278 -5.757 1.00 75.94 91 ASN A N 1
ATOM 763 C CA . ASN A 1 91 ? -2.273 -16.621 -5.956 1.00 75.94 91 ASN A CA 1
ATOM 764 C C . ASN A 1 91 ? -2.947 -17.180 -4.684 1.00 75.94 91 ASN A C 1
ATOM 766 O O . ASN A 1 91 ? -2.664 -18.297 -4.252 1.00 75.94 91 ASN A O 1
ATOM 770 N N . GLY A 1 92 ? -3.769 -16.353 -4.027 1.00 75.38 92 GLY A N 1
ATOM 771 C CA . GLY A 1 92 ? -4.498 -16.720 -2.806 1.00 75.38 92 GLY A CA 1
ATOM 772 C C . GLY A 1 92 ? -3.640 -16.879 -1.543 1.00 75.38 92 GLY A C 1
ATOM 773 O O . GLY A 1 92 ? -4.179 -17.193 -0.489 1.00 75.38 92 GLY A O 1
ATOM 774 N N . SER A 1 93 ? -2.325 -16.652 -1.617 1.00 82.50 93 SER A N 1
ATOM 775 C CA . SER A 1 93 ? -1.405 -16.775 -0.480 1.00 82.50 93 SER A CA 1
ATOM 776 C C . SER A 1 93 ? -0.852 -15.416 -0.059 1.00 82.50 93 SER A C 1
ATOM 778 O O . SER A 1 93 ? -0.476 -14.608 -0.908 1.00 82.50 93 SER A O 1
ATOM 780 N N . GLU A 1 94 ? -0.774 -15.168 1.248 1.00 86.50 94 GLU A N 1
ATOM 781 C CA . GLU A 1 94 ? -0.138 -13.971 1.807 1.00 86.50 94 GLU A CA 1
ATOM 782 C C . GLU A 1 94 ? 1.378 -14.027 1.551 1.00 86.50 94 GLU A C 1
ATOM 784 O O . GLU A 1 94 ? 2.046 -14.973 1.966 1.00 86.50 94 GLU A O 1
ATOM 789 N N . VAL A 1 95 ? 1.920 -13.035 0.838 1.00 87.12 95 VAL A N 1
ATOM 790 C CA . VAL A 1 95 ? 3.350 -12.965 0.475 1.00 87.12 95 VAL A CA 1
ATOM 791 C C . VAL A 1 95 ? 4.128 -11.950 1.305 1.00 87.12 95 VAL A C 1
ATOM 793 O O . VAL A 1 95 ? 5.332 -12.107 1.490 1.00 87.12 95 VAL A O 1
ATOM 796 N N . VAL A 1 96 ? 3.452 -10.914 1.802 1.00 91.50 96 VAL A N 1
ATOM 797 C CA . VAL A 1 96 ? 4.026 -9.860 2.644 1.00 91.50 96 VAL A CA 1
ATOM 798 C C . VAL A 1 96 ? 2.956 -9.359 3.596 1.00 91.50 96 VAL A C 1
ATOM 800 O O . VAL A 1 96 ? 1.805 -9.182 3.193 1.00 91.50 96 VAL A O 1
ATOM 803 N N . TYR A 1 97 ? 3.355 -9.037 4.821 1.00 95.50 97 TYR A N 1
ATOM 804 C CA . TYR A 1 97 ? 2.518 -8.307 5.757 1.00 95.50 97 TYR A CA 1
ATOM 805 C C . TYR A 1 97 ? 3.291 -7.265 6.556 1.00 95.50 97 TYR A C 1
ATOM 807 O O . TYR A 1 97 ? 4.501 -7.373 6.752 1.00 95.50 97 TYR A O 1
ATOM 815 N N . MET A 1 98 ? 2.550 -6.278 7.051 1.00 97.06 98 MET A N 1
ATOM 816 C CA . MET A 1 98 ? 2.987 -5.290 8.031 1.00 97.06 98 MET A CA 1
ATOM 817 C C . MET A 1 98 ? 1.865 -5.083 9.045 1.00 97.06 98 MET A C 1
ATOM 819 O O . MET A 1 98 ? 0.715 -4.882 8.654 1.00 97.06 98 MET A O 1
ATOM 823 N N . ILE A 1 99 ? 2.196 -5.118 10.330 1.00 98.19 99 ILE A N 1
ATOM 824 C CA . ILE A 1 99 ? 1.293 -4.808 11.437 1.00 98.19 99 ILE A CA 1
ATOM 825 C C . ILE A 1 99 ? 1.787 -3.527 12.096 1.00 98.19 99 ILE A C 1
ATOM 827 O O . ILE A 1 99 ? 2.944 -3.433 12.508 1.00 98.19 99 ILE A O 1
ATOM 831 N N . PHE A 1 100 ? 0.893 -2.556 12.215 1.00 98.25 100 PHE A N 1
ATOM 832 C CA . PHE A 1 100 ? 1.135 -1.254 12.816 1.00 98.25 100 PHE A CA 1
ATOM 833 C C . PHE A 1 100 ? 0.377 -1.132 14.133 1.00 98.25 100 PHE A C 1
ATOM 835 O O . PHE A 1 100 ? -0.692 -1.721 14.308 1.00 98.25 100 PHE A O 1
ATOM 842 N N . ASN A 1 101 ? 0.911 -0.323 15.038 1.00 97.81 101 ASN A N 1
ATOM 843 C CA . ASN A 1 101 ? 0.181 0.191 16.179 1.00 97.81 101 ASN A CA 1
ATOM 844 C C . ASN A 1 101 ? -0.869 1.188 15.673 1.00 97.81 101 ASN A C 1
ATOM 846 O O . ASN A 1 101 ? -0.521 2.225 15.110 1.00 97.81 101 ASN A O 1
ATOM 850 N N . GLY A 1 102 ? -2.142 0.840 15.845 1.00 96.06 102 GLY A N 1
ATOM 851 C CA . GLY A 1 102 ? -3.278 1.669 15.452 1.00 96.06 102 GLY A CA 1
ATOM 852 C C . GLY A 1 102 ? -3.799 2.560 16.578 1.00 96.06 102 GLY A C 1
ATOM 853 O O . GLY A 1 102 ? -4.611 3.448 16.311 1.00 96.06 102 GLY A O 1
ATOM 854 N N . SER A 1 103 ? -3.341 2.364 17.818 1.00 95.06 103 SER A N 1
ATOM 855 C CA . SER A 1 103 ? -3.852 3.107 18.968 1.00 95.06 103 SER A CA 1
ATOM 856 C C . SER A 1 103 ? -3.617 4.607 18.796 1.00 95.06 103 SER A C 1
ATOM 858 O O . SER A 1 103 ? -2.512 5.044 18.475 1.00 95.06 103 SER A O 1
ATOM 860 N N . SER A 1 104 ? -4.668 5.399 19.021 1.00 90.62 104 SER A N 1
ATOM 861 C CA . SER A 1 104 ? -4.654 6.864 18.874 1.00 90.62 104 SER A CA 1
ATOM 862 C C . SER A 1 104 ? -4.294 7.372 17.469 1.00 90.62 104 SER A C 1
ATOM 864 O O . SER A 1 104 ? -3.923 8.534 17.313 1.00 90.62 104 SER A O 1
ATOM 866 N N . SER A 1 105 ? -4.399 6.521 16.446 1.00 94.25 105 SER A N 1
ATOM 867 C CA . SER A 1 105 ? -4.281 6.929 15.046 1.00 94.25 105 SER A CA 1
ATOM 868 C C . SER A 1 105 ? -5.636 7.343 14.472 1.00 94.25 105 SER A C 1
ATOM 870 O O . SER A 1 105 ? -6.694 7.036 15.016 1.00 94.25 105 SER A O 1
ATOM 872 N N . THR A 1 106 ? -5.589 8.007 13.328 1.00 92.75 106 THR A N 1
ATOM 873 C CA . THR A 1 106 ? -6.719 8.194 12.416 1.00 92.75 106 THR A CA 1
ATOM 874 C C . THR A 1 106 ? -6.523 7.303 11.198 1.00 92.75 106 THR A C 1
ATOM 876 O O . THR A 1 106 ? -5.413 6.809 10.976 1.00 92.75 106 THR A O 1
ATOM 879 N N . ARG A 1 107 ? -7.558 7.183 10.357 1.00 91.44 107 ARG A N 1
ATOM 880 C CA . ARG A 1 107 ? -7.495 6.474 9.072 1.00 91.44 107 ARG A CA 1
ATOM 881 C C . ARG A 1 107 ? -6.242 6.813 8.260 1.00 91.44 107 ARG A C 1
ATOM 883 O O . ARG A 1 107 ? -5.695 5.922 7.634 1.00 91.44 107 ARG A O 1
ATOM 890 N N . ASP A 1 108 ? -5.730 8.037 8.318 1.00 88.88 108 ASP A N 1
ATOM 891 C CA . ASP A 1 108 ? -4.630 8.460 7.442 1.00 88.88 108 ASP A CA 1
ATOM 892 C C . ASP A 1 108 ? -3.276 8.605 8.165 1.00 88.88 108 ASP A C 1
ATOM 894 O O . ASP A 1 108 ? -2.266 8.895 7.527 1.00 88.88 108 ASP A O 1
ATOM 898 N N . THR A 1 109 ? -3.211 8.378 9.486 1.00 93.81 109 THR A N 1
ATOM 899 C CA . THR A 1 109 ? -1.982 8.605 10.280 1.00 93.81 109 THR A CA 1
ATOM 900 C C . THR A 1 109 ? -1.305 7.338 10.809 1.00 93.81 109 THR A C 1
ATOM 902 O O . THR A 1 109 ? -0.166 7.424 11.259 1.00 93.81 109 THR A O 1
ATOM 905 N N . TRP A 1 110 ? -1.924 6.155 10.731 1.00 96.00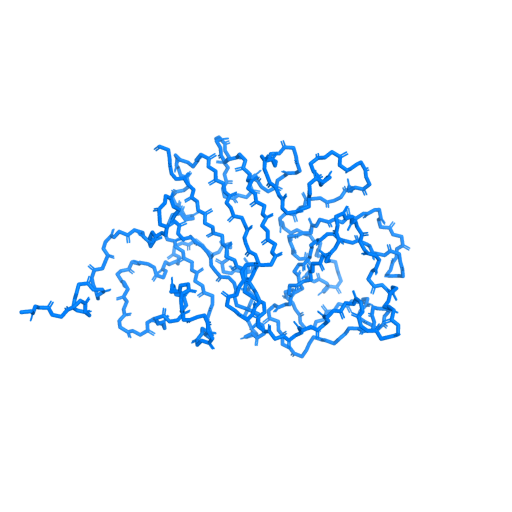 110 TRP A N 1
ATOM 906 C CA . TRP A 1 110 ? -1.318 4.899 11.220 1.00 96.00 110 TRP A CA 1
ATOM 907 C C . TRP A 1 110 ? -0.152 4.381 10.359 1.00 96.00 110 TRP A C 1
ATOM 909 O O . TRP A 1 110 ? 0.671 3.596 10.833 1.00 96.00 110 TRP A O 1
ATOM 919 N N . TYR A 1 111 ? -0.070 4.787 9.090 1.00 96.75 111 TYR A N 1
ATOM 920 C CA . TYR A 1 111 ? 0.919 4.279 8.137 1.00 96.75 111 TYR A CA 1
ATOM 921 C C . TYR A 1 111 ? 2.259 5.011 8.277 1.00 96.75 111 TYR A C 1
ATOM 923 O O . TYR A 1 111 ? 2.614 5.861 7.463 1.00 96.75 111 TYR A O 1
ATOM 931 N N . GLN A 1 112 ? 2.993 4.692 9.342 1.00 96.38 112 GLN A N 1
ATOM 932 C CA . GLN A 1 112 ? 4.299 5.277 9.649 1.00 96.38 11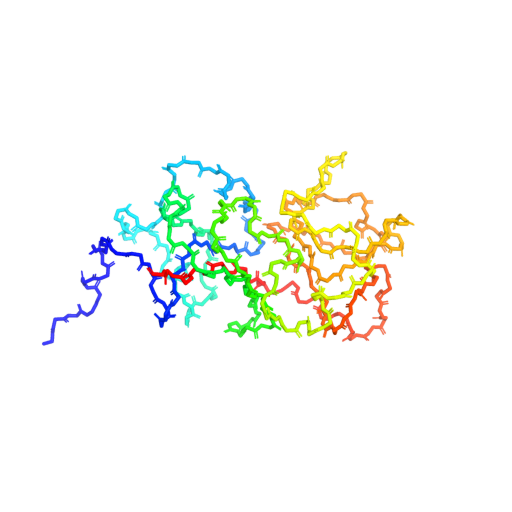2 GLN A CA 1
ATOM 933 C C . GLN A 1 112 ? 5.292 4.192 10.070 1.00 96.38 112 GLN A C 1
ATOM 935 O O . GLN A 1 112 ? 4.938 3.259 10.792 1.00 96.38 112 GLN A O 1
ATOM 940 N N . GLN A 1 113 ? 6.561 4.349 9.682 1.00 97.44 113 GLN A N 1
ATOM 941 C CA . GLN A 1 113 ? 7.633 3.396 10.004 1.00 97.44 113 GLN A CA 1
ATOM 942 C C . GLN A 1 113 ? 7.774 3.154 11.516 1.00 97.44 113 GLN A C 1
ATOM 944 O O . GLN A 1 113 ? 7.943 2.020 11.963 1.00 97.44 113 GLN A O 1
ATOM 949 N N . THR A 1 114 ? 7.652 4.217 12.314 1.00 96.75 114 THR A N 1
ATOM 950 C CA . THR A 1 114 ? 7.769 4.188 13.781 1.00 96.75 114 THR A CA 1
ATOM 951 C C . THR A 1 114 ? 6.636 3.424 14.463 1.00 96.75 114 THR A C 1
ATOM 953 O O . THR A 1 114 ? 6.811 2.960 15.591 1.00 96.75 114 THR A O 1
ATOM 956 N N . LEU A 1 115 ? 5.496 3.259 13.785 1.00 97.56 115 LEU A N 1
ATOM 957 C CA . LEU A 1 115 ? 4.338 2.524 14.285 1.00 97.56 115 LEU A CA 1
ATOM 958 C C . LEU A 1 115 ? 4.384 1.034 13.930 1.00 97.56 115 LEU A C 1
ATOM 960 O O . LEU A 1 115 ? 3.517 0.295 14.381 1.00 97.56 115 LEU A O 1
ATOM 964 N N . ILE A 1 116 ? 5.381 0.554 13.177 1.00 98.12 116 ILE A N 1
ATOM 965 C CA . ILE A 1 116 ? 5.509 -0.874 12.855 1.00 98.12 116 ILE A CA 1
ATOM 966 C C . ILE A 1 116 ? 5.745 -1.686 14.135 1.00 98.12 116 ILE A C 1
ATOM 968 O O . ILE A 1 116 ? 6.727 -1.490 14.856 1.00 98.12 116 ILE A O 1
ATOM 972 N N . LEU A 1 117 ? 4.858 -2.646 14.382 1.00 98.00 117 LEU A N 1
ATOM 973 C CA . LEU A 1 117 ? 4.988 -3.663 15.421 1.00 98.00 117 LEU A CA 1
ATOM 974 C C . LEU A 1 117 ? 5.675 -4.913 14.869 1.00 98.00 117 LEU A C 1
ATOM 976 O O . LEU A 1 117 ? 6.601 -5.426 15.493 1.00 98.00 117 LEU A O 1
ATOM 980 N N . GLU A 1 118 ? 5.250 -5.359 13.686 1.00 97.81 118 GLU A N 1
ATOM 981 C CA . GLU A 1 118 ? 5.725 -6.582 13.036 1.00 97.81 118 GLU A CA 1
ATOM 982 C C . GLU A 1 118 ? 5.668 -6.434 11.508 1.00 97.81 118 GLU A C 1
ATOM 984 O O . GLU A 1 118 ? 4.841 -5.694 10.977 1.00 97.81 118 GLU A O 1
ATOM 989 N N . SER A 1 119 ? 6.554 -7.113 10.779 1.00 97.38 119 SER A N 1
ATOM 990 C CA . SER A 1 119 ? 6.574 -7.099 9.314 1.00 97.38 119 SER A CA 1
ATOM 991 C C . SER A 1 119 ? 7.315 -8.315 8.769 1.00 97.38 119 SER A C 1
ATOM 993 O O . SER A 1 119 ? 8.285 -8.774 9.375 1.00 97.38 119 SER A O 1
ATOM 995 N N . SER A 1 120 ? 6.925 -8.784 7.579 1.00 95.88 120 SER A N 1
ATOM 996 C CA . SER A 1 120 ? 7.724 -9.749 6.807 1.00 95.88 120 SER A CA 1
ATOM 997 C C . SER A 1 120 ? 9.117 -9.200 6.466 1.00 95.88 120 SER A C 1
ATOM 999 O O . SER A 1 120 ? 10.086 -9.955 6.384 1.00 95.88 120 SER A O 1
ATOM 1001 N N . TRP A 1 121 ? 9.237 -7.877 6.318 1.00 96.44 121 TRP A N 1
ATOM 1002 C CA . TRP A 1 121 ? 10.516 -7.176 6.242 1.00 96.44 121 TRP A CA 1
ATOM 1003 C C . TRP A 1 121 ? 11.006 -6.841 7.653 1.00 96.44 121 TRP A C 1
ATOM 1005 O O . TRP A 1 121 ? 10.776 -5.746 8.167 1.00 96.44 121 TRP A O 1
ATOM 1015 N N . THR A 1 122 ? 11.672 -7.793 8.305 1.00 96.25 122 THR A N 1
ATOM 1016 C CA . THR A 1 122 ? 12.073 -7.675 9.716 1.00 96.25 122 THR A CA 1
ATOM 1017 C C . THR A 1 122 ? 13.040 -6.522 10.016 1.00 96.25 122 THR A C 1
ATOM 1019 O O . THR A 1 122 ? 13.120 -6.094 11.165 1.00 96.25 122 THR A O 1
ATOM 1022 N N . LEU A 1 123 ? 13.751 -5.985 9.014 1.00 93.62 123 LEU A N 1
ATOM 1023 C CA . LEU A 1 123 ? 14.620 -4.812 9.186 1.00 93.62 123 LEU A CA 1
ATOM 1024 C C . LEU A 1 123 ? 13.885 -3.478 9.004 1.00 93.62 123 LEU A C 1
ATOM 1026 O O . LEU A 1 123 ? 14.377 -2.455 9.478 1.00 93.62 123 LEU A O 1
ATOM 1030 N N . LEU A 1 124 ? 12.700 -3.480 8.379 1.00 97.12 124 LEU A N 1
ATOM 1031 C CA . LEU A 1 124 ? 12.005 -2.268 7.936 1.00 97.12 124 LEU A CA 1
ATOM 1032 C C . LEU A 1 124 ? 11.792 -1.252 9.061 1.00 97.12 124 LEU A C 1
ATOM 1034 O O . LEU A 1 124 ? 11.956 -0.059 8.837 1.00 97.12 124 LEU A O 1
ATOM 1038 N N . ARG A 1 125 ? 11.462 -1.701 10.276 1.00 96.25 125 ARG A N 1
ATOM 1039 C CA . ARG A 1 125 ? 11.184 -0.807 11.412 1.00 96.25 125 ARG A CA 1
ATOM 1040 C C . ARG A 1 125 ? 12.349 0.136 11.739 1.00 96.25 125 ARG A C 1
ATOM 1042 O O . ARG A 1 125 ? 12.108 1.262 12.155 1.00 96.25 125 ARG A O 1
ATOM 1049 N N . ASN A 1 126 ? 13.585 -0.328 11.556 1.00 95.62 126 ASN A N 1
ATOM 1050 C CA . ASN A 1 126 ? 14.802 0.398 11.927 1.00 95.62 126 ASN A CA 1
ATOM 1051 C C . ASN A 1 126 ? 15.690 0.721 10.713 1.00 95.62 126 ASN A C 1
ATOM 1053 O O . ASN A 1 126 ? 16.848 1.098 10.884 1.00 95.62 126 ASN A O 1
ATOM 1057 N N . ASP A 1 127 ? 15.185 0.533 9.492 1.00 97.06 127 ASP A N 1
ATOM 1058 C CA . ASP A 1 127 ? 15.952 0.784 8.277 1.00 97.06 127 ASP A CA 1
ATOM 1059 C C . ASP A 1 127 ? 16.068 2.291 8.027 1.00 97.06 127 ASP A C 1
ATOM 1061 O O . ASP A 1 127 ? 15.128 2.938 7.563 1.00 97.06 127 ASP A O 1
ATOM 1065 N N . SER A 1 128 ? 17.242 2.848 8.328 1.00 96.19 128 SER A N 1
ATOM 1066 C CA . SER A 1 128 ? 17.547 4.269 8.142 1.00 96.19 128 SER A CA 1
ATOM 1067 C C . SER A 1 128 ? 17.665 4.688 6.676 1.00 96.19 128 SER A C 1
ATOM 1069 O O . SER A 1 128 ? 17.819 5.874 6.401 1.00 96.19 128 SER A O 1
ATOM 1071 N N . ASN A 1 129 ? 17.650 3.740 5.734 1.00 96.00 129 ASN A N 1
ATOM 1072 C CA . ASN A 1 129 ? 17.668 4.057 4.308 1.00 96.00 129 ASN A CA 1
ATOM 1073 C C . ASN A 1 129 ? 16.275 4.389 3.770 1.00 96.00 129 ASN A C 1
ATOM 1075 O O . ASN A 1 129 ? 16.181 4.920 2.667 1.00 96.00 129 ASN A O 1
ATOM 1079 N N . VAL A 1 130 ? 15.207 4.078 4.513 1.00 97.25 130 VAL A N 1
ATOM 1080 C CA . VAL A 1 130 ? 13.850 4.519 4.179 1.00 97.25 130 VAL A CA 1
ATOM 1081 C C . VAL A 1 130 ? 13.735 5.996 4.529 1.00 97.25 130 VAL A C 1
ATOM 1083 O O . VAL A 1 130 ? 13.841 6.369 5.694 1.00 97.25 130 VAL A O 1
ATOM 1086 N N . VAL A 1 131 ? 13.529 6.835 3.517 1.00 95.56 131 VAL A N 1
ATOM 1087 C CA . VAL A 1 131 ? 13.388 8.290 3.705 1.00 95.56 131 VAL A CA 1
ATOM 1088 C C . VAL A 1 131 ? 11.969 8.777 3.444 1.00 95.56 131 VAL A C 1
ATOM 1090 O O . VAL A 1 131 ? 11.628 9.888 3.838 1.00 95.56 131 VAL A O 1
ATOM 1093 N N . ASP A 1 132 ? 11.146 7.956 2.787 1.00 94.50 132 ASP A N 1
ATOM 1094 C CA . ASP A 1 132 ? 9.748 8.262 2.511 1.00 94.50 132 ASP A CA 1
ATOM 1095 C C . ASP A 1 132 ? 8.869 7.058 2.865 1.00 94.50 132 ASP A C 1
ATOM 1097 O O . ASP A 1 132 ? 9.014 5.971 2.303 1.00 94.50 132 ASP A O 1
ATOM 1101 N N . PHE A 1 133 ? 7.975 7.258 3.831 1.00 96.56 133 PHE A N 1
ATOM 1102 C CA . PHE A 1 133 ? 7.002 6.279 4.304 1.00 96.56 133 PHE A CA 1
ATOM 1103 C C . PHE A 1 133 ? 5.656 6.994 4.400 1.00 96.56 133 PHE A C 1
ATOM 1105 O O . PHE A 1 133 ? 5.308 7.555 5.438 1.00 96.56 133 PHE A O 1
ATOM 1112 N N . ASN A 1 134 ? 4.928 7.041 3.286 1.00 94.06 134 ASN A N 1
ATOM 1113 C CA . ASN A 1 134 ? 3.804 7.956 3.129 1.00 94.06 134 ASN A CA 1
ATOM 1114 C C . ASN A 1 134 ? 2.612 7.276 2.454 1.00 94.06 134 ASN A C 1
ATOM 1116 O O . ASN A 1 134 ? 2.723 6.720 1.360 1.00 94.06 134 ASN A O 1
ATOM 1120 N N . PHE A 1 135 ? 1.452 7.349 3.110 1.00 93.44 135 PHE A N 1
ATOM 1121 C CA . PHE A 1 135 ? 0.210 6.758 2.623 1.00 93.44 135 PHE A CA 1
ATOM 1122 C C . PHE A 1 135 ? -0.318 7.452 1.358 1.00 93.44 135 PHE A C 1
ATOM 1124 O O . PHE A 1 135 ? -0.613 6.788 0.361 1.00 93.44 135 PHE A O 1
ATOM 1131 N N . GLN A 1 136 ? -0.389 8.787 1.374 1.00 93.38 136 GLN A N 1
ATOM 1132 C CA . GLN A 1 136 ? -0.797 9.599 0.224 1.00 93.38 136 GLN A CA 1
ATOM 1133 C C . GLN A 1 136 ? 0.147 9.386 -0.964 1.00 93.38 136 GLN A C 1
ATOM 1135 O O . GLN A 1 136 ? -0.305 9.339 -2.112 1.00 93.38 136 GLN A O 1
ATOM 1140 N N . GLY A 1 137 ? 1.434 9.201 -0.671 1.00 92.56 137 GLY A N 1
ATOM 1141 C CA . GLY A 1 137 ? 2.496 8.962 -1.636 1.00 92.56 137 GLY A CA 1
ATOM 1142 C C . GLY A 1 137 ? 2.888 10.216 -2.418 1.00 92.56 137 GLY A C 1
ATOM 1143 O O . GLY A 1 137 ? 2.865 11.326 -1.892 1.00 92.56 137 GLY A O 1
ATOM 1144 N N . PHE A 1 138 ? 3.274 10.035 -3.680 1.00 88.94 138 PHE A N 1
ATOM 1145 C CA . PHE A 1 138 ? 3.857 11.065 -4.532 1.00 88.94 138 PHE A CA 1
ATOM 1146 C C . PHE A 1 138 ? 2.989 11.336 -5.764 1.00 88.94 138 PHE A C 1
ATOM 1148 O O . PHE A 1 138 ? 2.781 10.455 -6.603 1.00 88.94 138 PHE A O 1
ATOM 1155 N N . LEU A 1 139 ? 2.519 12.584 -5.863 1.00 86.69 139 LEU A N 1
ATOM 1156 C CA . LEU A 1 139 ? 1.638 13.091 -6.915 1.00 86.69 139 LEU A CA 1
ATOM 1157 C C . LEU A 1 139 ? 2.310 14.217 -7.694 1.00 86.69 139 LEU A C 1
ATOM 1159 O O . LEU A 1 139 ? 2.063 15.395 -7.445 1.00 86.69 139 LEU A O 1
ATOM 1163 N N . TRP A 1 140 ? 3.183 13.871 -8.634 1.00 81.12 140 TRP A N 1
ATOM 1164 C CA . TRP A 1 140 ? 3.881 14.868 -9.443 1.00 81.12 140 TRP A CA 1
ATOM 1165 C C . TRP A 1 140 ? 3.779 14.547 -10.922 1.00 81.12 140 TRP A C 1
ATOM 1167 O O . TRP A 1 140 ? 4.077 13.432 -11.339 1.00 81.12 140 TRP A O 1
ATOM 1177 N N . SER A 1 141 ? 3.406 15.549 -11.722 1.00 79.38 141 SER A N 1
ATOM 1178 C CA . SER A 1 141 ? 3.388 15.460 -13.187 1.00 79.38 141 SER A CA 1
ATOM 1179 C C . SER A 1 141 ? 2.617 14.245 -13.737 1.00 79.38 141 SER A C 1
ATOM 1181 O O . SER A 1 141 ? 3.018 13.655 -14.735 1.00 79.38 141 SER A O 1
ATOM 1183 N N . GLY A 1 142 ? 1.521 13.854 -13.079 1.00 73.38 142 GLY A N 1
ATOM 1184 C CA . GLY A 1 142 ? 0.702 12.701 -13.475 1.00 73.38 142 GLY A CA 1
ATOM 1185 C C . GLY A 1 142 ? 1.143 11.354 -12.890 1.00 73.38 142 GLY A C 1
ATOM 1186 O O . GLY A 1 142 ? 0.402 10.379 -13.024 1.00 73.38 142 GLY A O 1
ATOM 1187 N N . ASN A 1 143 ? 2.281 11.290 -12.191 1.00 86.50 143 ASN A N 1
ATOM 1188 C CA . ASN A 1 143 ? 2.662 10.110 -11.415 1.00 86.50 143 ASN A CA 1
ATOM 1189 C C . ASN A 1 143 ? 1.682 9.946 -10.250 1.00 86.50 143 ASN A C 1
ATOM 1191 O O . ASN A 1 143 ? 1.477 10.885 -9.483 1.00 86.50 143 ASN A O 1
ATOM 1195 N N . ASN A 1 144 ? 1.097 8.759 -10.109 1.00 93.00 144 ASN A N 1
ATOM 1196 C CA . ASN A 1 144 ? 0.193 8.422 -9.009 1.00 93.00 144 ASN A CA 1
ATOM 1197 C C . ASN A 1 144 ? 0.781 7.263 -8.201 1.00 93.00 144 ASN A C 1
ATOM 1199 O O . ASN A 1 144 ? 0.260 6.146 -8.212 1.00 93.00 144 ASN A O 1
ATOM 1203 N N . ARG A 1 145 ? 1.899 7.532 -7.518 1.00 94.06 145 ARG A N 1
ATOM 1204 C CA . ARG A 1 145 ? 2.547 6.569 -6.620 1.00 94.06 145 ARG A CA 1
ATOM 1205 C C . ARG A 1 145 ? 1.904 6.708 -5.250 1.00 94.06 145 ARG A C 1
ATOM 1207 O O . ARG A 1 145 ? 2.003 7.762 -4.637 1.00 94.06 145 ARG A O 1
ATOM 1214 N N . ARG A 1 146 ? 1.231 5.677 -4.767 1.00 95.06 146 ARG A N 1
ATOM 1215 C CA . ARG A 1 146 ? 0.501 5.667 -3.497 1.00 95.06 146 ARG A CA 1
ATOM 1216 C C . ARG A 1 146 ? 1.180 4.731 -2.517 1.00 95.06 146 ARG A C 1
ATOM 1218 O O . ARG A 1 146 ? 1.787 3.742 -2.927 1.00 95.06 146 ARG A O 1
ATOM 1225 N N . MET A 1 147 ? 1.028 5.022 -1.229 1.00 93.88 147 MET A N 1
ATOM 1226 C CA . MET A 1 147 ? 1.499 4.164 -0.143 1.00 93.88 147 MET A CA 1
ATOM 1227 C C . MET A 1 147 ? 2.947 3.726 -0.302 1.00 93.88 147 MET A C 1
ATOM 1229 O O . MET A 1 147 ? 3.258 2.541 -0.369 1.00 93.88 147 MET A O 1
ATOM 1233 N N . VAL A 1 148 ? 3.828 4.702 -0.416 1.00 94.81 148 VAL A N 1
ATOM 1234 C CA . VAL A 1 148 ? 5.233 4.463 -0.715 1.00 94.81 148 VAL A CA 1
ATOM 1235 C C . VAL A 1 148 ? 6.000 4.111 0.556 1.00 94.81 148 VAL A C 1
ATOM 1237 O O . VAL A 1 148 ? 5.743 4.664 1.625 1.00 94.81 148 VAL A O 1
ATOM 1240 N N . ILE A 1 149 ? 6.939 3.180 0.423 1.00 97.19 149 ILE A N 1
ATOM 1241 C CA . ILE A 1 149 ? 8.025 2.920 1.368 1.00 97.19 149 ILE A CA 1
ATOM 1242 C C . ILE A 1 149 ? 9.306 2.921 0.538 1.00 97.19 149 ILE A C 1
ATOM 1244 O O . ILE A 1 149 ? 9.670 1.901 -0.057 1.00 97.19 149 ILE A O 1
ATOM 1248 N N . CYS A 1 150 ? 9.943 4.080 0.425 1.00 94.81 150 CYS A N 1
ATOM 1249 C CA . CYS A 1 150 ? 11.008 4.331 -0.538 1.00 94.81 150 CYS A CA 1
ATOM 1250 C C . CYS A 1 150 ? 12.309 4.780 0.122 1.00 94.81 150 CYS A C 1
ATOM 1252 O O . CYS A 1 150 ? 12.329 5.425 1.174 1.00 94.81 150 CYS A O 1
ATOM 1254 N N . GLY A 1 151 ? 13.405 4.434 -0.549 1.00 95.31 151 GLY A N 1
ATOM 1255 C CA . GLY A 1 151 ? 14.718 4.983 -0.262 1.00 95.31 151 GLY A CA 1
ATOM 1256 C C . GLY A 1 151 ? 14.905 6.383 -0.834 1.00 95.31 151 GLY A C 1
ATOM 1257 O O . GLY A 1 151 ? 13.992 6.969 -1.418 1.00 95.31 151 GLY A O 1
ATOM 1258 N N . GLN A 1 152 ? 16.114 6.920 -0.672 1.00 92.50 152 GLN A N 1
ATOM 1259 C CA . GLN A 1 152 ? 16.478 8.241 -1.180 1.00 92.50 152 GLN A CA 1
ATOM 1260 C C . GLN A 1 152 ? 16.200 8.371 -2.683 1.00 92.50 152 GLN A C 1
ATOM 1262 O O . GLN A 1 152 ? 16.719 7.600 -3.494 1.00 92.50 152 GLN A O 1
ATOM 1267 N N . TYR A 1 153 ? 15.433 9.401 -3.055 1.00 87.62 153 TYR A N 1
ATOM 1268 C CA . TYR A 1 153 ? 15.212 9.729 -4.459 1.00 87.62 153 TYR A CA 1
ATOM 1269 C C . TYR A 1 153 ? 16.535 10.115 -5.126 1.00 87.62 153 TYR A C 1
ATOM 1271 O O . TYR A 1 153 ? 17.233 11.031 -4.685 1.00 87.62 153 TYR A O 1
ATOM 1279 N N . SER A 1 154 ? 16.863 9.410 -6.205 1.00 87.38 154 SER A N 1
ATOM 1280 C CA . SER A 1 154 ? 18.069 9.626 -7.014 1.00 87.38 154 SER A CA 1
ATOM 1281 C C . SER A 1 154 ? 17.767 9.544 -8.518 1.00 87.38 154 SER A C 1
ATOM 1283 O O . SER A 1 154 ? 18.648 9.278 -9.335 1.00 87.38 154 SER A O 1
ATOM 1285 N N . GLY A 1 155 ? 16.508 9.812 -8.886 1.00 89.50 155 GLY A N 1
ATOM 1286 C CA . GLY A 1 155 ? 15.977 9.639 -10.236 1.00 89.50 155 GLY A CA 1
ATOM 1287 C C . GLY A 1 155 ? 15.477 8.217 -10.489 1.00 89.50 155 GLY A C 1
ATOM 1288 O O . GLY A 1 155 ? 15.801 7.291 -9.752 1.00 89.50 155 GLY A O 1
ATOM 1289 N N . CYS A 1 156 ? 14.737 8.026 -11.587 1.00 90.06 156 CYS A N 1
ATOM 1290 C CA . CYS A 1 156 ? 14.108 6.745 -11.935 1.00 90.06 156 CYS A CA 1
ATOM 1291 C C . CYS A 1 156 ? 15.065 5.541 -11.863 1.00 90.06 156 CYS A C 1
ATOM 1293 O O . CYS A 1 156 ? 14.671 4.454 -11.449 1.00 90.06 156 CYS A O 1
ATOM 1295 N N . GLY A 1 157 ? 16.331 5.735 -12.254 1.00 89.81 157 GLY A N 1
ATOM 1296 C CA . GLY A 1 157 ? 17.357 4.692 -12.244 1.00 89.81 157 GLY A CA 1
ATOM 1297 C C . GLY A 1 157 ? 17.816 4.271 -10.846 1.00 89.81 157 GLY A C 1
ATOM 1298 O O . GLY A 1 157 ? 18.307 3.159 -10.694 1.00 89.81 157 GLY A O 1
ATOM 1299 N N . GLY A 1 158 ? 17.658 5.122 -9.835 1.00 89.25 158 GLY A N 1
ATOM 1300 C CA . GLY A 1 158 ? 18.027 4.833 -8.450 1.00 89.25 158 GLY A CA 1
ATOM 1301 C C . GLY A 1 158 ? 16.833 4.668 -7.507 1.00 89.25 158 GLY A C 1
ATOM 1302 O O . GLY A 1 158 ? 17.033 4.316 -6.343 1.00 89.25 158 GLY A O 1
ATOM 1303 N N . ASP A 1 159 ? 15.606 4.873 -7.998 1.00 90.81 159 ASP A N 1
ATOM 1304 C CA . ASP A 1 159 ? 14.380 4.665 -7.228 1.00 90.81 159 ASP A CA 1
ATOM 1305 C C . ASP A 1 159 ? 14.364 3.251 -6.643 1.00 90.81 159 ASP A C 1
ATOM 1307 O O . ASP A 1 159 ? 14.435 2.248 -7.361 1.00 90.81 159 ASP A O 1
ATOM 1311 N N . SER A 1 160 ? 14.294 3.185 -5.314 1.00 92.88 160 SER A N 1
ATOM 1312 C CA . SER A 1 160 ? 14.296 1.940 -4.561 1.00 92.88 160 SER A CA 1
ATOM 1313 C C . SER A 1 160 ? 13.157 1.900 -3.557 1.00 92.88 160 SER A C 1
ATOM 1315 O O . SER A 1 160 ? 12.802 2.919 -2.965 1.00 92.88 160 SER A O 1
ATOM 1317 N N . THR A 1 161 ? 12.556 0.726 -3.380 1.00 93.44 161 THR A N 1
ATOM 1318 C CA . THR A 1 161 ? 11.338 0.593 -2.578 1.00 93.44 161 THR A CA 1
ATOM 1319 C C . THR A 1 161 ? 11.237 -0.755 -1.871 1.00 93.44 161 THR A C 1
ATOM 1321 O O . THR A 1 161 ? 11.744 -1.768 -2.359 1.00 93.44 161 THR A O 1
ATOM 1324 N N . TYR A 1 162 ? 10.586 -0.758 -0.707 1.00 95.12 162 TYR A N 1
ATOM 1325 C CA . TYR A 1 162 ? 9.994 -1.960 -0.123 1.00 95.12 162 TYR A CA 1
ATOM 1326 C C . TYR A 1 162 ? 8.598 -2.190 -0.686 1.00 95.12 162 TYR A C 1
ATOM 1328 O O . TYR A 1 162 ? 8.238 -3.328 -0.958 1.00 95.12 162 TYR A O 1
ATOM 1336 N N . TYR A 1 163 ? 7.815 -1.125 -0.848 1.00 94.75 163 TYR A N 1
ATOM 1337 C CA . TYR A 1 163 ? 6.438 -1.190 -1.309 1.00 94.75 163 TYR A CA 1
ATOM 1338 C C . TYR A 1 163 ? 6.017 0.111 -1.993 1.00 94.75 163 TYR A C 1
ATOM 1340 O O . TYR A 1 163 ? 6.307 1.205 -1.505 1.00 94.75 163 TYR A O 1
ATOM 1348 N N . MET A 1 164 ? 5.287 -0.019 -3.096 1.00 93.56 164 MET A N 1
ATOM 1349 C CA . MET A 1 164 ? 4.673 1.096 -3.805 1.00 93.56 164 MET A CA 1
ATOM 1350 C C . MET A 1 164 ? 3.440 0.606 -4.555 1.00 93.56 164 MET A C 1
ATOM 1352 O O . MET A 1 164 ? 3.478 -0.434 -5.210 1.00 93.56 164 MET A O 1
ATOM 1356 N N . ALA A 1 165 ? 2.361 1.381 -4.519 1.00 93.75 165 ALA A N 1
ATOM 1357 C CA . ALA A 1 165 ? 1.223 1.175 -5.400 1.00 93.75 165 ALA A CA 1
ATOM 1358 C C . ALA A 1 165 ? 1.250 2.196 -6.542 1.00 93.75 165 ALA A C 1
ATOM 1360 O O . ALA A 1 165 ? 1.372 3.394 -6.306 1.00 93.75 165 ALA A O 1
ATOM 1361 N N . LEU A 1 166 ? 1.118 1.733 -7.777 1.00 93.81 166 LEU A N 1
ATOM 1362 C CA . LEU A 1 166 ? 0.963 2.572 -8.959 1.00 93.81 166 LEU A CA 1
ATOM 1363 C C . LEU A 1 166 ? -0.522 2.614 -9.298 1.00 93.81 166 LEU A C 1
ATOM 1365 O O . LEU A 1 166 ? -1.093 1.600 -9.690 1.00 93.81 166 LEU A O 1
ATOM 1369 N N . ASP A 1 167 ? -1.153 3.764 -9.080 1.00 94.69 167 ASP A N 1
ATOM 1370 C CA . ASP A 1 167 ? -2.611 3.947 -9.125 1.00 94.69 167 ASP A CA 1
ATOM 1371 C C . ASP A 1 167 ? -3.053 4.750 -10.364 1.00 94.69 167 ASP A C 1
ATOM 1373 O O . ASP A 1 167 ? -3.944 5.592 -10.311 1.00 94.69 167 ASP A O 1
ATOM 1377 N N . SER A 1 168 ? -2.344 4.532 -11.472 1.00 93.12 168 SER A N 1
ATOM 1378 C CA . SER A 1 168 ? -2.554 5.110 -12.802 1.00 93.12 168 SER A CA 1
ATOM 1379 C C . SER A 1 168 ? -1.846 4.220 -13.827 1.00 93.12 168 SER A C 1
ATOM 1381 O O . SER A 1 168 ? -0.903 3.505 -13.480 1.00 93.12 168 SER A O 1
ATOM 1383 N N . THR A 1 169 ? -2.255 4.283 -15.093 1.00 91.38 169 THR A N 1
ATOM 1384 C CA . THR A 1 169 ? -1.542 3.643 -16.214 1.00 91.38 169 THR A CA 1
ATOM 1385 C C . THR A 1 169 ? -0.276 4.398 -16.635 1.00 91.38 169 THR A C 1
ATOM 1387 O O . THR A 1 169 ? 0.508 3.893 -17.436 1.00 91.38 169 THR A O 1
ATOM 1390 N N . TYR A 1 170 ? -0.052 5.599 -16.094 1.00 92.38 170 TYR A N 1
ATOM 1391 C CA . TYR A 1 170 ? 1.100 6.443 -16.398 1.00 92.38 170 TYR A CA 1
ATOM 1392 C C . TYR A 1 170 ? 2.015 6.645 -15.181 1.00 92.38 170 TYR A C 1
ATOM 1394 O O . TYR A 1 170 ? 1.553 7.022 -14.100 1.00 92.38 170 TYR A O 1
ATOM 1402 N N . ASP A 1 171 ? 3.321 6.480 -15.405 1.00 92.12 171 ASP A N 1
ATOM 1403 C CA . ASP A 1 171 ? 4.395 7.006 -14.560 1.00 92.12 171 ASP A CA 1
ATOM 1404 C C . ASP A 1 171 ? 5.598 7.386 -15.444 1.00 92.12 171 ASP A C 1
ATOM 1406 O O . ASP A 1 171 ? 5.951 6.672 -16.385 1.00 92.12 171 ASP A O 1
ATOM 1410 N N . ALA A 1 172 ? 6.246 8.512 -15.155 1.00 92.56 172 ALA A N 1
ATOM 1411 C CA . ALA A 1 172 ? 7.388 9.005 -15.923 1.00 92.56 172 ALA A CA 1
ATOM 1412 C C . ALA A 1 172 ? 8.610 8.061 -15.897 1.00 92.56 172 ALA A C 1
ATOM 1414 O O . ALA A 1 172 ? 9.505 8.200 -16.729 1.00 92.56 172 ALA A O 1
ATOM 1415 N N . CYS A 1 173 ? 8.669 7.112 -14.957 1.00 90.88 173 CYS A N 1
ATOM 1416 C CA . CYS A 1 173 ? 9.791 6.191 -14.796 1.00 90.88 173 CYS A CA 1
ATOM 1417 C C . CYS A 1 173 ? 9.571 4.790 -15.390 1.00 90.88 173 CYS A C 1
ATOM 1419 O O . CYS A 1 173 ? 10.491 3.974 -15.314 1.00 90.88 173 CYS A O 1
ATOM 1421 N N . LEU A 1 174 ? 8.412 4.499 -15.998 1.00 89.12 174 LEU A N 1
ATOM 1422 C CA . LEU A 1 174 ? 8.081 3.154 -16.503 1.00 89.12 174 LEU A CA 1
ATOM 1423 C C . LEU A 1 174 ? 9.137 2.583 -17.457 1.00 89.12 174 LEU A C 1
ATOM 1425 O O . LEU A 1 174 ? 9.574 1.446 -17.267 1.00 89.12 174 LEU A O 1
ATOM 1429 N N . ASP A 1 175 ? 9.613 3.389 -18.409 1.00 89.31 175 ASP A N 1
ATOM 1430 C CA . ASP A 1 175 ? 10.648 2.971 -19.362 1.00 89.31 175 ASP A CA 1
ATOM 1431 C C . ASP A 1 175 ? 11.966 2.625 -18.654 1.00 89.31 175 ASP A C 1
ATOM 1433 O O . ASP A 1 175 ? 12.605 1.619 -18.958 1.00 89.31 175 ASP A O 1
ATOM 1437 N N . THR A 1 176 ? 12.353 3.418 -17.648 1.00 90.56 176 THR A N 1
ATOM 1438 C CA . THR A 1 176 ? 13.584 3.182 -16.873 1.00 90.56 176 THR A CA 1
ATOM 1439 C C . THR A 1 176 ? 13.479 1.926 -16.010 1.00 90.56 176 THR A C 1
ATOM 1441 O O . THR A 1 176 ? 14.463 1.214 -15.820 1.00 90.56 176 THR A O 1
ATOM 1444 N N . TRP A 1 177 ? 12.290 1.636 -15.486 1.00 88.44 177 TRP A N 1
ATOM 1445 C CA . TRP A 1 177 ? 12.028 0.436 -14.694 1.00 88.44 177 TRP A CA 1
ATOM 1446 C C . TRP A 1 177 ? 11.767 -0.804 -15.546 1.00 88.44 177 TRP A C 1
ATOM 1448 O O . TRP A 1 177 ? 11.650 -1.900 -14.995 1.00 88.44 177 TRP A O 1
ATOM 1458 N N . SER A 1 178 ? 11.663 -0.650 -16.873 1.00 86.31 178 SER A N 1
ATOM 1459 C CA . SER A 1 178 ? 11.224 -1.712 -17.785 1.00 86.31 178 SER A CA 1
ATOM 1460 C C . SER A 1 178 ? 9.911 -2.355 -17.308 1.00 86.31 178 SER A C 1
ATOM 1462 O O . SER A 1 178 ? 9.782 -3.580 -17.248 1.00 86.31 178 SER A O 1
ATOM 1464 N N . LEU A 1 179 ? 8.952 -1.516 -16.902 1.00 84.44 179 LEU A N 1
ATOM 1465 C CA . LEU A 1 179 ? 7.660 -1.919 -16.347 1.00 84.44 179 LEU A CA 1
ATOM 1466 C C . LEU A 1 179 ? 6.522 -1.425 -17.244 1.00 84.44 179 LEU A C 1
ATOM 1468 O O . LEU A 1 179 ? 6.488 -0.259 -17.616 1.00 84.44 179 LEU A O 1
ATOM 1472 N N . ALA A 1 180 ? 5.553 -2.293 -17.533 1.00 84.62 180 ALA A N 1
ATOM 1473 C CA . ALA A 1 180 ? 4.315 -1.924 -18.214 1.00 84.62 180 ALA A CA 1
ATOM 1474 C C . ALA A 1 180 ? 3.127 -2.019 -17.251 1.00 84.62 180 ALA A C 1
ATOM 1476 O O . ALA A 1 180 ? 3.016 -2.984 -16.492 1.00 84.62 180 ALA A O 1
ATOM 1477 N N . ILE A 1 181 ? 2.223 -1.040 -17.316 1.00 86.06 181 ILE A N 1
ATOM 1478 C CA . ILE A 1 181 ? 0.999 -0.983 -16.506 1.00 86.06 181 ILE A CA 1
ATOM 1479 C C . ILE A 1 181 ? -0.189 -0.881 -17.457 1.00 86.06 181 ILE A C 1
ATOM 1481 O O . ILE A 1 181 ? -0.674 0.218 -17.717 1.00 86.06 181 ILE A O 1
ATOM 1485 N N . PRO A 1 182 ? -0.635 -2.009 -18.037 1.00 86.06 182 PRO A N 1
ATOM 1486 C CA . PRO A 1 182 ? -1.791 -1.988 -18.923 1.00 86.06 182 PRO A CA 1
ATOM 1487 C C . PRO A 1 182 ? -3.059 -1.589 -18.164 1.00 86.06 182 PRO A C 1
ATOM 1489 O O . PRO A 1 182 ? -3.846 -0.818 -18.696 1.00 86.06 182 PRO A O 1
ATOM 1492 N N . ASN A 1 183 ? -3.196 -2.062 -16.918 1.00 90.31 183 ASN A N 1
ATOM 1493 C CA . ASN A 1 183 ? -4.318 -1.761 -16.038 1.00 90.31 183 ASN A CA 1
ATOM 1494 C C . ASN A 1 183 ? -3.814 -1.438 -14.625 1.00 90.31 183 ASN A C 1
ATOM 1496 O O . ASN A 1 183 ? -2.819 -2.018 -14.175 1.00 90.31 183 ASN A O 1
ATOM 1500 N N . PHE A 1 184 ? -4.525 -0.579 -13.897 1.00 90.56 184 PHE A N 1
ATOM 1501 C CA . PHE A 1 184 ? -4.162 -0.146 -12.538 1.00 90.56 184 PHE A CA 1
ATOM 1502 C C . PHE A 1 184 ? -5.226 -0.560 -11.492 1.00 90.56 184 PHE A C 1
ATOM 1504 O O . PHE A 1 184 ? -6.336 -0.940 -11.863 1.00 90.56 184 PHE A O 1
ATOM 1511 N N . PRO A 1 185 ? -4.918 -0.558 -10.180 1.00 93.06 185 PRO A N 1
ATOM 1512 C CA . PRO A 1 185 ? -3.603 -0.358 -9.581 1.00 93.06 185 PRO A CA 1
ATOM 1513 C C . PRO A 1 185 ? -2.653 -1.540 -9.795 1.00 93.06 185 PRO A C 1
ATOM 1515 O O . PRO A 1 185 ? -3.083 -2.681 -9.980 1.00 93.06 185 PRO A O 1
ATOM 1518 N N . VAL A 1 186 ? -1.350 -1.276 -9.705 1.00 90.38 186 VAL A N 1
ATOM 1519 C CA . VAL A 1 186 ? -0.287 -2.289 -9.610 1.00 90.38 186 VAL A CA 1
ATOM 1520 C C . VAL A 1 186 ? 0.431 -2.135 -8.276 1.00 90.38 186 VAL A C 1
ATOM 1522 O O . VAL A 1 186 ? 0.842 -1.039 -7.913 1.00 90.38 186 VAL A O 1
ATOM 1525 N N . PHE A 1 187 ? 0.600 -3.236 -7.548 1.00 90.50 187 PHE A N 1
ATOM 1526 C CA . PHE A 1 187 ? 1.284 -3.252 -6.256 1.00 90.50 187 PHE A CA 1
ATOM 1527 C C . PHE A 1 187 ? 2.678 -3.855 -6.414 1.00 90.50 187 PHE A C 1
ATOM 1529 O O . PHE A 1 187 ? 2.823 -5.048 -6.682 1.00 90.50 187 PHE A O 1
ATOM 1536 N N . LEU A 1 188 ? 3.700 -3.023 -6.256 1.00 90.81 188 LEU A N 1
ATOM 1537 C CA . LEU A 1 188 ? 5.101 -3.416 -6.271 1.00 90.81 188 LEU A CA 1
ATOM 1538 C C . LEU A 1 188 ? 5.572 -3.655 -4.841 1.00 90.81 188 LEU A C 1
ATOM 1540 O O . LEU A 1 188 ? 5.241 -2.886 -3.939 1.00 90.81 188 LEU A O 1
ATOM 1544 N N . TYR A 1 189 ? 6.364 -4.702 -4.637 1.00 89.50 189 TYR A N 1
ATOM 1545 C CA . TYR A 1 189 ? 6.943 -5.005 -3.336 1.00 89.50 189 TYR A CA 1
ATOM 1546 C C . TYR A 1 189 ? 8.334 -5.632 -3.472 1.00 89.50 189 TYR A C 1
ATOM 1548 O O . TYR A 1 189 ? 8.648 -6.270 -4.478 1.00 89.50 189 TYR A O 1
ATOM 1556 N N . SER A 1 190 ? 9.168 -5.464 -2.447 1.00 90.81 190 SER A N 1
ATOM 1557 C CA . SER A 1 190 ? 10.477 -6.103 -2.354 1.00 90.81 190 SER A CA 1
ATOM 1558 C C . SER A 1 190 ? 10.329 -7.567 -1.925 1.00 90.81 190 SER A C 1
ATOM 1560 O O . SER A 1 190 ? 9.782 -7.831 -0.850 1.00 90.81 190 SER A O 1
ATOM 1562 N N . PRO A 1 191 ? 10.859 -8.538 -2.690 1.00 85.00 191 PRO A N 1
ATOM 1563 C CA . PRO A 1 191 ? 10.887 -9.936 -2.269 1.00 85.00 191 PRO A CA 1
ATOM 1564 C C . PRO A 1 191 ? 11.987 -10.225 -1.233 1.00 85.00 191 PRO A C 1
ATOM 1566 O O . PRO A 1 191 ? 12.132 -11.366 -0.798 1.00 85.00 191 PRO A O 1
ATOM 1569 N N . TRP A 1 192 ? 12.789 -9.225 -0.849 1.00 88.00 192 TRP A N 1
ATOM 1570 C CA . TRP A 1 192 ? 13.860 -9.372 0.133 1.00 88.00 192 TRP A CA 1
ATOM 1571 C C . TRP A 1 192 ? 13.633 -8.469 1.336 1.00 88.00 192 TRP A C 1
ATOM 1573 O O . TRP A 1 192 ? 12.907 -7.484 1.291 1.00 88.00 192 TRP A O 1
ATOM 1583 N N . ASN A 1 193 ? 14.342 -8.766 2.417 1.00 90.94 193 ASN A N 1
ATOM 1584 C CA . ASN A 1 193 ? 14.341 -7.958 3.629 1.00 90.94 193 ASN A CA 1
ATOM 1585 C C . ASN A 1 193 ? 15.234 -6.704 3.505 1.00 90.94 193 ASN A C 1
ATOM 1587 O O . ASN A 1 193 ? 16.143 -6.508 4.307 1.00 90.94 193 ASN A O 1
ATOM 1591 N N . ARG A 1 194 ? 15.047 -5.940 2.421 1.00 91.44 194 ARG A N 1
ATOM 1592 C CA . ARG A 1 194 ? 15.743 -4.683 2.096 1.00 91.44 194 ARG A CA 1
ATOM 1593 C C . ARG A 1 194 ? 15.032 -3.924 0.971 1.00 91.44 194 ARG A C 1
ATOM 1595 O O . ARG A 1 194 ? 14.280 -4.532 0.205 1.00 91.44 194 ARG A O 1
ATOM 1602 N N . LEU A 1 195 ? 15.358 -2.640 0.815 1.00 91.38 195 LEU A N 1
ATOM 1603 C CA . LEU A 1 195 ? 15.027 -1.849 -0.374 1.00 91.38 195 LEU A CA 1
ATOM 1604 C C . LEU A 1 195 ? 15.561 -2.500 -1.659 1.00 91.38 195 LEU A C 1
ATOM 1606 O O . LEU A 1 195 ? 16.657 -3.071 -1.683 1.00 91.38 195 LEU A O 1
ATOM 1610 N N . VAL A 1 196 ? 14.793 -2.369 -2.739 1.00 90.50 196 VAL A N 1
ATOM 1611 C CA . VAL A 1 196 ? 15.146 -2.872 -4.073 1.00 90.50 196 VAL A CA 1
ATOM 1612 C C . VAL A 1 196 ? 15.084 -1.753 -5.074 1.00 90.50 196 VAL A C 1
ATOM 1614 O O . VAL A 1 196 ? 14.057 -1.090 -5.169 1.00 90.50 196 VAL A O 1
ATOM 1617 N N . THR A 1 197 ? 16.151 -1.586 -5.848 1.00 90.75 197 THR A N 1
ATOM 1618 C CA . THR A 1 197 ? 16.173 -0.660 -6.977 1.00 90.75 197 THR A CA 1
ATOM 1619 C C . THR A 1 197 ? 15.277 -1.177 -8.103 1.00 90.75 197 THR A C 1
ATOM 1621 O O . THR A 1 197 ? 15.441 -2.300 -8.579 1.00 90.75 197 THR A O 1
ATOM 1624 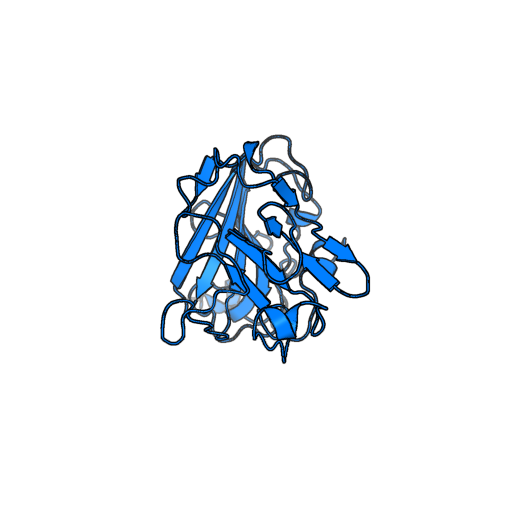N N . LEU A 1 198 ? 14.334 -0.346 -8.545 1.00 86.56 198 LEU A N 1
ATOM 1625 C CA . LEU A 1 198 ? 13.320 -0.705 -9.541 1.00 86.56 198 LEU A CA 1
ATOM 1626 C C . LEU A 1 198 ? 13.899 -0.879 -10.954 1.00 86.56 198 LEU A C 1
ATOM 1628 O O . LEU A 1 198 ? 13.399 -1.686 -11.731 1.00 86.56 198 LEU A O 1
ATOM 1632 N N . SER A 1 199 ? 14.972 -0.152 -11.278 1.00 83.19 199 SER A N 1
ATOM 1633 C CA . SER A 1 199 ? 15.668 -0.233 -12.572 1.00 83.19 199 SER A CA 1
ATOM 1634 C C . SER A 1 199 ? 16.592 -1.451 -12.697 1.00 83.19 199 SER A C 1
ATOM 1636 O O . SER A 1 199 ? 16.882 -1.901 -13.805 1.00 83.19 199 SER A O 1
ATOM 1638 N N . SER A 1 200 ? 17.062 -2.010 -11.575 1.00 66.44 200 SER A N 1
ATOM 1639 C CA . SER A 1 200 ? 17.940 -3.177 -11.571 1.00 66.44 200 SER A CA 1
ATOM 1640 C C . SER A 1 200 ? 17.099 -4.442 -11.688 1.00 66.44 200 SER A C 1
ATOM 1642 O O . SER A 1 200 ? 17.036 -5.246 -10.759 1.00 66.44 200 SER A O 1
ATOM 1644 N N . GLN A 1 201 ? 16.410 -4.620 -12.814 1.00 54.34 201 GLN A N 1
ATOM 1645 C CA . GLN A 1 201 ? 15.842 -5.922 -13.122 1.00 54.34 201 GLN A CA 1
ATOM 1646 C C . GLN A 1 201 ? 17.002 -6.877 -13.431 1.00 54.34 201 GLN A C 1
ATOM 1648 O O . GLN A 1 201 ? 17.750 -6.648 -14.383 1.00 54.34 201 GLN A O 1
ATOM 1653 N N . PRO A 1 202 ? 17.191 -7.962 -12.667 1.00 41.12 202 PRO A N 1
ATOM 1654 C CA . PRO A 1 202 ? 18.064 -9.023 -13.120 1.00 41.12 202 PRO A CA 1
ATOM 1655 C C . PRO A 1 202 ? 17.388 -9.680 -14.315 1.00 41.12 202 PRO A C 1
ATOM 1657 O O . PRO A 1 202 ? 16.252 -10.155 -14.233 1.00 41.12 202 PRO A O 1
ATOM 1660 N N . THR A 1 203 ? 18.109 -9.706 -15.429 1.00 36.75 203 THR A N 1
ATOM 1661 C CA . THR A 1 203 ? 17.786 -10.506 -16.602 1.00 36.75 203 THR A CA 1
ATOM 1662 C C . THR A 1 203 ? 17.634 -11.966 -16.169 1.00 36.75 203 THR A C 1
ATOM 1664 O O . THR A 1 203 ? 18.599 -12.691 -15.952 1.00 36.75 203 THR A O 1
ATOM 1667 N N . GLY A 1 204 ? 16.382 -12.386 -15.988 1.00 34.88 204 GLY A N 1
ATOM 1668 C CA . GLY A 1 204 ? 16.024 -13.722 -15.528 1.00 34.88 204 GLY A CA 1
ATOM 1669 C C . GLY A 1 204 ? 15.791 -13.819 -14.014 1.00 34.88 204 GLY A C 1
ATOM 1670 O O . GLY A 1 204 ? 16.716 -13.888 -13.213 1.00 34.88 204 GLY A O 1
ATOM 1671 N N . ARG A 1 205 ? 14.514 -13.983 -13.646 1.00 35.62 205 ARG A N 1
ATOM 1672 C CA . ARG A 1 205 ? 14.004 -14.619 -12.410 1.00 35.62 205 ARG A CA 1
ATOM 1673 C C . ARG A 1 205 ? 13.924 -13.868 -11.071 1.00 35.62 205 ARG A C 1
ATOM 1675 O O . ARG A 1 205 ? 13.314 -14.463 -10.187 1.00 35.62 205 ARG A O 1
ATOM 1682 N N . SER A 1 206 ? 14.427 -12.648 -10.858 1.00 33.22 206 SER A N 1
ATOM 1683 C CA . SER A 1 206 ? 14.508 -12.115 -9.467 1.00 33.22 206 SER A CA 1
ATOM 1684 C C . SER A 1 206 ? 13.612 -10.924 -9.075 1.00 33.22 206 SER A C 1
ATOM 1686 O O . SER A 1 206 ? 13.515 -10.596 -7.897 1.00 33.22 206 SER A O 1
ATOM 1688 N N . LEU A 1 207 ? 12.774 -10.429 -9.982 1.00 42.28 207 LEU A N 1
ATOM 1689 C CA . LEU A 1 207 ? 11.432 -9.988 -9.606 1.00 42.28 207 LEU A CA 1
ATOM 1690 C C . LEU A 1 207 ? 10.499 -10.882 -10.403 1.00 42.28 207 LEU A C 1
ATOM 1692 O O . LEU A 1 207 ? 10.476 -10.816 -11.630 1.00 42.28 207 LEU A O 1
ATOM 1696 N N . ARG A 1 208 ? 9.745 -11.760 -9.740 1.00 38.50 208 ARG A N 1
ATOM 1697 C CA . ARG A 1 208 ? 8.501 -12.204 -10.358 1.00 38.50 208 ARG A CA 1
ATOM 1698 C C . ARG A 1 208 ? 7.654 -10.941 -10.473 1.00 38.50 208 ARG A C 1
ATOM 1700 O O . ARG A 1 208 ? 6.898 -10.617 -9.565 1.00 38.50 208 ARG A O 1
ATOM 1707 N N . SER A 1 209 ? 7.785 -10.237 -11.591 1.00 38.75 209 SER A N 1
ATOM 1708 C CA . SER A 1 209 ? 6.710 -9.470 -12.194 1.00 38.75 209 SER A CA 1
ATOM 1709 C C . SER A 1 209 ? 5.582 -10.444 -12.528 1.00 38.75 209 SER A C 1
ATOM 1711 O O . SER A 1 209 ? 5.215 -10.672 -13.673 1.00 38.75 209 SER A O 1
ATOM 1713 N N . THR A 1 210 ? 5.006 -11.061 -11.505 1.00 35.41 210 THR A N 1
ATOM 1714 C CA . THR A 1 210 ? 3.647 -11.536 -11.598 1.00 35.41 210 THR A CA 1
ATOM 1715 C C . THR A 1 210 ? 2.798 -10.294 -11.404 1.00 35.41 210 THR A C 1
ATOM 1717 O O . THR A 1 210 ? 2.284 -10.017 -10.325 1.00 35.41 210 THR A O 1
ATOM 1720 N N . ILE A 1 211 ? 2.618 -9.559 -12.504 1.00 39.56 211 ILE A N 1
ATOM 1721 C CA . ILE A 1 211 ? 1.273 -9.104 -12.841 1.00 39.56 211 ILE A CA 1
ATOM 1722 C C . ILE A 1 211 ? 0.432 -10.388 -12.956 1.00 39.56 211 ILE A C 1
ATOM 1724 O O . ILE A 1 211 ? 0.209 -10.932 -14.027 1.00 39.56 211 ILE A O 1
ATOM 1728 N N . THR A 1 212 ? 0.049 -10.935 -11.812 1.00 32.75 212 THR A N 1
ATOM 1729 C CA . THR A 1 212 ? -1.096 -11.821 -11.642 1.00 32.75 212 THR A CA 1
ATOM 1730 C C . THR A 1 212 ? -1.700 -11.373 -10.333 1.00 32.75 212 THR A C 1
ATOM 1732 O O . THR A 1 212 ? -1.167 -11.697 -9.273 1.00 32.75 212 THR A O 1
ATOM 1735 N N . GLN A 1 213 ? -2.735 -10.536 -10.448 1.00 40.38 213 GLN A N 1
ATOM 1736 C CA . GLN A 1 213 ? -3.673 -10.155 -9.390 1.00 40.38 213 GLN A CA 1
ATOM 1737 C C . GLN A 1 213 ? -3.054 -10.149 -7.986 1.00 40.38 213 GLN A C 1
ATOM 1739 O O . GLN A 1 213 ? -3.389 -10.985 -7.147 1.00 40.38 213 GLN A O 1
ATOM 1744 N N . VAL A 1 214 ? -2.140 -9.213 -7.718 1.00 50.06 214 VAL A N 1
ATOM 1745 C CA . VAL A 1 214 ? -1.767 -8.963 -6.326 1.00 50.06 214 VAL A CA 1
ATOM 1746 C C . VAL A 1 214 ? -2.929 -8.212 -5.691 1.00 50.06 214 VAL A C 1
ATOM 1748 O O . VAL A 1 214 ? -3.377 -7.191 -6.211 1.00 50.06 214 VAL A O 1
ATOM 1751 N N . GLN A 1 215 ? -3.465 -8.747 -4.605 1.00 53.03 215 GLN A N 1
ATOM 1752 C CA . GLN A 1 215 ? -4.511 -8.088 -3.836 1.00 53.03 215 GLN A CA 1
ATOM 1753 C C . GLN A 1 215 ? -3.895 -7.498 -2.589 1.00 53.03 215 GLN A C 1
ATOM 1755 O O . GLN A 1 215 ? -3.086 -8.141 -1.918 1.00 53.03 215 GLN A O 1
ATOM 1760 N N . ARG A 1 216 ? -4.292 -6.273 -2.271 1.00 53.78 216 ARG A N 1
ATOM 1761 C CA . ARG A 1 216 ? -3.932 -5.645 -1.011 1.00 53.78 216 ARG A CA 1
ATOM 1762 C C . ARG A 1 216 ? -5.123 -5.684 -0.086 1.00 53.78 216 ARG A C 1
ATOM 1764 O O . ARG A 1 216 ? -6.215 -5.281 -0.468 1.00 53.78 216 ARG A O 1
ATOM 1771 N N . ILE A 1 217 ? -4.892 -6.125 1.138 1.00 65.00 217 ILE A N 1
ATOM 1772 C CA . ILE A 1 217 ? -5.936 -6.300 2.135 1.00 65.00 217 ILE A CA 1
ATOM 1773 C C . ILE A 1 217 ? -5.507 -5.567 3.393 1.00 65.00 217 ILE A C 1
ATOM 1775 O O . ILE A 1 217 ? -4.405 -5.781 3.900 1.00 65.00 217 ILE A O 1
ATOM 1779 N N . ILE A 1 218 ? -6.359 -4.663 3.860 1.00 65.62 218 ILE A N 1
ATOM 1780 C CA . ILE A 1 218 ? -6.197 -3.977 5.132 1.00 65.62 218 ILE A CA 1
ATOM 1781 C C . ILE A 1 218 ? -7.223 -4.556 6.086 1.00 65.62 218 ILE A C 1
ATOM 1783 O O . ILE A 1 218 ? -8.431 -4.491 5.836 1.00 65.62 218 ILE A O 1
ATOM 1787 N N . ASN A 1 219 ? -6.717 -5.097 7.184 1.00 64.31 219 ASN A N 1
ATOM 1788 C CA . ASN A 1 219 ? -7.535 -5.560 8.283 1.00 64.31 219 ASN A CA 1
ATOM 1789 C C . ASN A 1 219 ? -7.219 -4.753 9.545 1.00 64.31 219 ASN A C 1
ATOM 1791 O O . ASN A 1 219 ? -6.077 -4.339 9.746 1.00 64.31 219 ASN A O 1
ATOM 1795 N N . LEU A 1 220 ? -8.210 -4.556 10.407 1.00 57.19 220 LEU A N 1
ATOM 1796 C CA . LEU A 1 220 ? -8.073 -3.889 11.699 1.00 57.19 220 LEU A CA 1
ATOM 1797 C C . LEU A 1 220 ? -8.284 -4.894 12.822 1.00 57.19 220 LEU A C 1
ATOM 1799 O O . LEU A 1 220 ? -9.177 -5.731 12.738 1.00 57.19 220 LEU A O 1
ATOM 1803 N N . LYS A 1 221 ? -7.484 -4.803 13.880 1.00 54.56 221 LYS A N 1
ATOM 1804 C CA . LYS A 1 221 ? -7.781 -5.472 15.145 1.00 54.56 221 LYS A CA 1
ATOM 1805 C C . LYS A 1 221 ? -8.415 -4.445 16.068 1.00 54.56 221 LYS A C 1
ATOM 1807 O O . LYS A 1 221 ? -7.765 -3.457 16.426 1.00 54.56 221 LYS A O 1
ATOM 1812 N N . LEU A 1 222 ? -9.679 -4.675 16.403 1.00 57.56 222 LEU A N 1
ATOM 1813 C CA . LEU A 1 222 ? -10.426 -3.845 17.343 1.00 57.56 222 LEU A CA 1
ATOM 1814 C C . LEU A 1 222 ? -9.984 -4.159 18.780 1.00 57.56 222 LEU A C 1
ATOM 1816 O O . LEU A 1 222 ? -9.520 -5.270 19.063 1.00 57.56 222 LEU A O 1
ATOM 1820 N N . GLY A 1 223 ? -10.043 -3.148 19.644 1.00 42.91 223 GLY A N 1
ATOM 1821 C CA . GLY A 1 223 ? -9.666 -3.219 21.057 1.00 42.91 223 GLY A CA 1
ATOM 1822 C C . GLY A 1 223 ? -10.817 -3.316 22.030 1.00 42.91 223 GLY A C 1
ATOM 1823 O O . GLY A 1 223 ? -11.929 -2.875 21.676 1.00 42.91 223 GLY A O 1
#

Sequence (223 aa):
MKDEEWYMLYRDEPIQYGDWTLVFRAQSGIDVSFYTLWETIGYHDDLPLSSEFPIGCYRMDNMERCSRHFRGSVLDDWTNINQVKVSLFSNGSEVVYMIFNGSSSTRDTWYQQTLILESSWTLLRNDSNVVDFNFQGFLWSGNNRRMVICGQYSGCGGDSTYYMALDSTYDACLDTWSLAIPNFPVFLYSPWNRLVTLSSQPTGRSLRSTITQVQRIINLKLG

Foldseek 3Di:
DPDPVVVLQADPDFQDDPLWGFFKKDKFFLQDFRVVVLPDPPDACVHRPHPPQDPCQSDLQNVQPDNDMHGHPCLNVVPQFQKKKKFKDDPSDTQKIWIFGSPPHHSFGRQDLCRTPDIPLRCSSPPPQFPDQGQQDDDPPNFRKGRFRWGDDPDLQATWGQKIWGRDQDDPNCVQLVHGPPGDTDIDHQSDSDIDRSNPDPPDDRDPPPPPIIMIIMITRGD

Organism: Biomphalaria glabrata (NCBI:txid6526)

Secondary structure (DSSP, 8-state):
---HHHHTSS--S--EETTEEEEEEEETTSS--HHHHHH-TT--SSTT--TTS-HHHH-SS-GGG--S-EE-GGGTS--SEEEEEEEEEETTEEEEEEEEE-TT--TTTS--GGGEEEESSTTGGG-TTEEEEESS-EEETTEEEEEEEEE----TTT-EEEEEEE-SS--TTHHHHT---SSS-EEEE-SSSS-EESS---TTTSS----S-PEEEEEEEE-

Radius of gyration: 17.67 Å; chains: 1; bounding box: 49×43×40 Å

pLDDT: mean 82.02, std 17.53, range [32.75, 98.25]